Protein AF-A0A8I2YZ20-F1 (afdb_monomer)

Structure (mmCIF, N/CA/C/O backbone):
data_AF-A0A8I2YZ20-F1
#
_entry.id   AF-A0A8I2YZ20-F1
#
loop_
_atom_site.group_PDB
_atom_site.id
_atom_site.type_symbol
_atom_site.label_atom_id
_atom_site.label_alt_id
_atom_site.label_comp_id
_atom_site.label_asym_id
_atom_site.label_entity_id
_atom_site.label_seq_id
_atom_site.pdbx_PDB_ins_code
_atom_site.Cartn_x
_atom_site.Cartn_y
_atom_site.Cartn_z
_atom_site.occupancy
_atom_site.B_iso_or_equiv
_atom_site.auth_seq_id
_atom_site.auth_comp_id
_atom_site.auth_asym_id
_atom_site.auth_atom_id
_atom_site.pdbx_PDB_model_num
ATOM 1 N N . MET A 1 1 ? 0.672 11.163 6.603 1.00 62.31 1 MET A N 1
ATOM 2 C CA . MET A 1 1 ? 1.364 10.427 7.674 1.00 62.31 1 MET A CA 1
ATOM 3 C C . MET A 1 1 ? 2.778 10.186 7.196 1.00 62.31 1 MET A C 1
ATOM 5 O O . MET A 1 1 ? 2.928 9.702 6.086 1.00 62.31 1 MET A O 1
ATOM 9 N N . THR A 1 2 ? 3.779 10.576 7.971 1.00 62.75 2 THR A N 1
ATOM 10 C CA . THR A 1 2 ? 5.194 10.463 7.596 1.00 62.75 2 THR A CA 1
ATOM 11 C C . THR A 1 2 ? 5.935 9.882 8.789 1.00 62.75 2 THR A C 1
ATOM 13 O O . THR A 1 2 ? 5.780 10.393 9.899 1.00 62.75 2 THR A O 1
ATOM 16 N N . LEU A 1 3 ? 6.678 8.794 8.585 1.00 71.62 3 LEU A N 1
ATOM 17 C CA . LEU A 1 3 ? 7.567 8.267 9.619 1.00 71.62 3 LEU A CA 1
ATOM 18 C C . LEU A 1 3 ? 8.801 9.160 9.718 1.00 71.62 3 LEU A C 1
ATOM 20 O O . LEU A 1 3 ? 9.258 9.692 8.705 1.00 71.62 3 LEU A O 1
ATOM 24 N N . GLN A 1 4 ? 9.318 9.317 10.938 1.00 75.44 4 GLN A N 1
ATOM 25 C CA . GLN A 1 4 ? 10.608 9.961 11.164 1.00 75.44 4 GLN A CA 1
ATOM 26 C C . GLN A 1 4 ? 11.684 9.155 10.418 1.00 75.44 4 GLN A C 1
ATOM 28 O O . GLN A 1 4 ? 11.789 7.944 10.644 1.00 75.44 4 GLN A O 1
ATOM 33 N N . PRO A 1 5 ? 12.449 9.787 9.521 1.00 74.12 5 PRO A N 1
ATOM 34 C CA . PRO A 1 5 ? 13.525 9.117 8.808 1.00 74.12 5 PRO A CA 1
ATOM 35 C C . PRO A 1 5 ? 14.537 8.442 9.755 1.00 74.12 5 PRO A C 1
ATOM 37 O O . PRO A 1 5 ? 14.797 8.943 10.850 1.00 74.12 5 PRO A O 1
ATOM 40 N N . GLY A 1 6 ? 15.057 7.270 9.375 1.00 70.25 6 GLY A N 1
ATOM 41 C CA . GLY A 1 6 ? 16.022 6.499 10.180 1.00 70.25 6 GLY A CA 1
ATOM 42 C C . GLY A 1 6 ? 15.458 5.766 11.410 1.00 70.25 6 GLY A C 1
ATOM 43 O O . GLY A 1 6 ? 16.209 5.099 12.120 1.00 70.25 6 GLY A O 1
ATOM 44 N N . THR A 1 7 ? 14.151 5.852 11.679 1.00 77.31 7 THR A N 1
ATOM 45 C CA . THR A 1 7 ? 13.506 5.070 12.749 1.00 77.31 7 THR A CA 1
ATOM 46 C C . THR A 1 7 ? 13.058 3.696 12.248 1.00 77.31 7 THR A C 1
ATOM 48 O O . THR A 1 7 ? 12.745 3.521 11.069 1.00 77.31 7 THR A O 1
ATOM 51 N N . SER A 1 8 ? 13.033 2.695 13.136 1.00 84.44 8 SER A N 1
ATOM 52 C CA . SER A 1 8 ? 12.507 1.372 12.789 1.00 84.44 8 SER A CA 1
ATOM 53 C C . SER A 1 8 ? 11.030 1.461 12.396 1.00 84.44 8 SER A C 1
ATOM 55 O O . SER A 1 8 ? 10.277 2.282 12.927 1.00 84.44 8 SER A O 1
ATOM 57 N N . ILE A 1 9 ? 10.601 0.605 11.462 1.00 87.38 9 ILE A N 1
ATOM 58 C CA . ILE A 1 9 ? 9.190 0.542 11.065 1.00 87.38 9 ILE A CA 1
ATOM 59 C C . ILE A 1 9 ? 8.363 0.196 12.310 1.00 87.38 9 ILE A C 1
ATOM 61 O O . ILE A 1 9 ? 8.605 -0.852 12.918 1.00 87.38 9 ILE A O 1
ATOM 65 N N . PRO A 1 10 ? 7.388 1.033 12.700 1.00 91.75 10 PRO A N 1
ATOM 66 C CA . PRO A 1 10 ? 6.538 0.717 13.833 1.00 91.75 10 PRO A CA 1
ATOM 67 C C . PRO A 1 10 ? 5.662 -0.490 13.494 1.00 91.75 10 PRO A C 1
ATOM 69 O O . PRO A 1 10 ? 5.203 -0.628 12.365 1.00 91.75 10 PRO A O 1
ATOM 72 N N . SER A 1 11 ? 5.385 -1.350 14.473 1.00 90.94 11 SER A N 1
ATOM 73 C CA . SER A 1 11 ? 4.501 -2.510 14.281 1.00 90.94 11 SER A CA 1
ATOM 74 C C . SER A 1 11 ? 3.032 -2.119 14.100 1.00 90.94 11 SER A C 1
ATOM 76 O O . SER A 1 11 ? 2.254 -2.873 13.513 1.00 90.94 11 SER A O 1
ATOM 78 N N . THR A 1 12 ? 2.641 -0.945 14.600 1.00 92.50 12 THR A N 1
ATOM 79 C CA . THR A 1 12 ? 1.279 -0.417 14.514 1.00 92.50 12 THR A CA 1
ATOM 80 C C . THR A 1 12 ? 1.270 1.088 14.286 1.00 92.50 12 THR A C 1
ATOM 82 O O . THR A 1 12 ? 2.239 1.788 14.578 1.00 92.50 12 THR A O 1
ATOM 85 N N . VAL A 1 13 ? 0.166 1.581 13.733 1.00 92.31 13 VAL A N 1
ATOM 86 C CA . VAL A 1 13 ? -0.020 2.976 13.346 1.00 92.31 13 VAL A CA 1
ATOM 87 C C . VAL A 1 13 ? -1.438 3.423 13.665 1.00 92.31 13 VAL A C 1
ATOM 89 O O . VAL A 1 13 ? -2.398 2.768 13.263 1.00 92.31 13 VAL A O 1
ATOM 92 N N . ASP A 1 14 ? -1.569 4.580 14.311 1.00 91.44 14 ASP A N 1
ATOM 93 C CA . ASP A 1 14 ? -2.868 5.202 14.550 1.00 91.44 14 ASP A CA 1
ATOM 94 C C . ASP A 1 14 ? -3.277 6.087 13.372 1.00 91.44 14 ASP A C 1
ATOM 96 O O . ASP A 1 14 ? -2.599 7.058 13.022 1.00 91.44 14 ASP A O 1
ATOM 100 N N . LEU A 1 15 ? -4.429 5.783 12.778 1.00 90.12 15 LEU A N 1
ATOM 101 C CA . LEU A 1 15 ? -5.050 6.610 11.752 1.00 90.12 15 LEU A CA 1
ATOM 102 C C . LEU A 1 15 ? -6.306 7.282 12.274 1.00 90.12 15 LEU A C 1
ATOM 104 O O . LEU A 1 15 ? -7.161 6.658 12.896 1.00 90.12 15 LEU A O 1
ATOM 108 N N . ARG A 1 16 ? -6.458 8.565 11.944 1.00 89.94 16 ARG A N 1
ATOM 109 C CA . ARG A 1 16 ? -7.691 9.298 12.212 1.00 89.94 16 ARG A CA 1
ATOM 110 C C . ARG A 1 16 ? -8.803 8.790 11.296 1.00 89.94 16 ARG A C 1
ATOM 112 O O . ARG A 1 16 ? -8.658 8.795 10.076 1.00 89.94 16 ARG A O 1
ATOM 119 N N . VAL A 1 17 ? -9.933 8.421 11.887 1.00 88.00 17 VAL A N 1
ATOM 120 C CA . VAL A 1 17 ? -11.139 8.029 11.159 1.00 88.00 17 VAL A CA 1
ATOM 121 C C . VAL A 1 17 ? -11.831 9.286 10.644 1.00 88.00 17 VAL A C 1
ATOM 123 O O . VAL A 1 17 ? -12.242 10.152 11.423 1.00 88.00 17 VAL A O 1
ATOM 126 N N . LEU A 1 18 ? -11.958 9.383 9.323 1.00 86.75 18 LEU A N 1
ATOM 127 C CA . LEU A 1 18 ? -12.799 10.381 8.671 1.00 86.75 18 LEU A CA 1
ATOM 128 C C . LEU A 1 18 ? -14.231 9.843 8.580 1.00 86.75 18 LEU A C 1
ATOM 130 O O . LEU A 1 18 ? -14.440 8.649 8.368 1.00 86.75 18 LEU A O 1
ATOM 134 N N . LYS A 1 19 ? -15.217 10.722 8.775 1.00 82.06 19 LYS A N 1
ATOM 135 C CA . LYS A 1 19 ? -16.633 10.356 8.673 1.00 82.06 19 LYS A CA 1
ATOM 136 C C . LYS A 1 19 ? -16.914 9.880 7.240 1.00 82.06 19 LYS A C 1
ATOM 138 O O . LYS A 1 19 ? -16.447 10.509 6.296 1.00 82.06 19 LYS A O 1
ATOM 143 N N . ASP A 1 20 ? -17.630 8.766 7.106 1.00 78.19 20 ASP A N 1
ATOM 144 C CA . ASP A 1 20 ? -18.103 8.203 5.830 1.00 78.19 20 ASP A CA 1
ATOM 145 C C . ASP A 1 20 ? -17.023 7.620 4.887 1.00 78.19 20 ASP A C 1
ATOM 147 O O . ASP A 1 20 ? -17.320 7.276 3.744 1.00 78.19 20 ASP A O 1
ATOM 151 N N . ALA A 1 21 ? -15.782 7.433 5.360 1.00 78.50 21 ALA A N 1
ATOM 152 C CA . ALA A 1 21 ? -14.731 6.742 4.606 1.00 78.50 21 ALA A CA 1
ATOM 153 C C . ALA A 1 21 ? -14.605 5.259 5.023 1.00 78.50 21 ALA A C 1
ATOM 155 O O . ALA A 1 21 ? -14.661 4.954 6.219 1.00 78.50 21 ALA A O 1
ATOM 156 N N . PRO A 1 22 ? -14.389 4.321 4.078 1.00 84.19 22 PRO A N 1
ATOM 157 C CA . PRO A 1 22 ? -14.103 2.932 4.420 1.00 84.19 22 PRO A CA 1
ATOM 158 C C . PRO A 1 22 ? -12.799 2.839 5.224 1.00 84.19 22 PRO A C 1
ATOM 160 O O . PRO A 1 22 ? -11.767 3.378 4.823 1.00 84.19 22 PRO A O 1
ATOM 163 N N . VAL A 1 23 ? -12.848 2.144 6.361 1.00 87.62 23 VAL A N 1
ATOM 164 C CA . VAL A 1 23 ? -11.708 2.022 7.277 1.00 87.62 23 VAL A CA 1
ATOM 165 C C . VAL A 1 23 ? -10.712 0.988 6.733 1.00 87.62 23 VAL A C 1
ATOM 167 O O . VAL A 1 23 ? -11.110 -0.151 6.469 1.00 87.62 23 VAL A O 1
ATOM 170 N N . PRO A 1 24 ? -9.427 1.343 6.546 1.00 90.12 24 PRO A N 1
ATOM 171 C CA . PRO A 1 24 ? -8.404 0.377 6.166 1.00 90.12 24 PRO A CA 1
ATOM 172 C C . PRO A 1 24 ? -8.139 -0.602 7.313 1.00 90.12 24 PRO A C 1
ATOM 174 O O . PRO A 1 24 ? -8.248 -0.262 8.487 1.00 90.12 24 PRO A O 1
ATOM 177 N N . SER A 1 25 ? -7.772 -1.829 6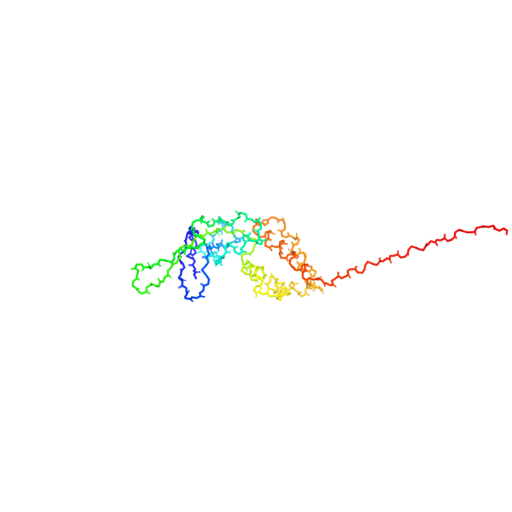.958 1.00 90.00 25 SER A N 1
ATOM 178 C CA . SER A 1 25 ? -7.467 -2.893 7.926 1.00 90.00 25 SER A CA 1
ATOM 179 C C . SER A 1 25 ? -5.980 -2.971 8.278 1.00 90.00 25 SER A C 1
ATOM 181 O O . SER A 1 25 ? -5.634 -3.412 9.364 1.00 90.00 25 SER A O 1
ATOM 183 N N . HIS A 1 26 ? -5.109 -2.571 7.347 1.00 90.81 26 HIS A N 1
ATOM 184 C CA . HIS A 1 26 ? -3.659 -2.711 7.438 1.00 90.81 26 HIS A CA 1
ATOM 185 C C . HIS A 1 26 ? -2.984 -1.509 6.775 1.00 90.81 26 HIS A C 1
ATOM 187 O O . HIS A 1 26 ? -3.569 -0.845 5.911 1.00 90.81 26 HIS A O 1
ATOM 193 N N . ILE A 1 27 ? -1.731 -1.270 7.145 1.00 92.62 27 ILE A N 1
ATOM 194 C CA . ILE A 1 27 ? -0.838 -0.333 6.468 1.00 92.62 27 ILE A CA 1
ATOM 195 C C . ILE A 1 27 ? 0.310 -1.129 5.870 1.00 92.62 27 ILE A C 1
ATOM 197 O O . ILE A 1 27 ? 0.993 -1.847 6.588 1.00 92.62 27 ILE A O 1
ATOM 201 N N . LEU A 1 28 ? 0.554 -0.997 4.571 1.00 92.44 28 LEU A N 1
ATOM 202 C CA . LEU A 1 28 ? 1.785 -1.504 3.976 1.00 92.44 28 LEU A CA 1
ATOM 203 C C . LEU A 1 28 ? 2.874 -0.447 4.138 1.00 92.44 28 LEU A C 1
ATOM 205 O O . LEU A 1 28 ? 2.695 0.682 3.683 1.00 92.44 28 LEU A O 1
ATOM 209 N N . ALA A 1 29 ? 3.988 -0.810 4.765 1.00 93.56 29 ALA A N 1
ATOM 210 C CA . ALA A 1 29 ? 5.211 -0.018 4.727 1.00 93.56 29 ALA A CA 1
ATOM 211 C C . ALA A 1 29 ? 6.053 -0.515 3.554 1.00 93.56 29 ALA A C 1
ATOM 213 O O . ALA A 1 29 ? 6.719 -1.543 3.657 1.00 93.56 29 ALA A O 1
ATOM 214 N N . VAL A 1 30 ? 5.958 0.184 2.425 1.00 92.69 30 VAL A N 1
ATOM 215 C CA . VAL A 1 30 ? 6.590 -0.207 1.165 1.00 92.69 30 VAL A CA 1
ATOM 216 C C . VAL A 1 30 ? 7.966 0.431 1.056 1.00 92.69 30 VAL A C 1
ATOM 218 O O . VAL A 1 30 ? 8.101 1.648 1.186 1.00 92.69 30 VAL A O 1
ATOM 221 N N . PHE A 1 31 ? 8.969 -0.392 0.780 1.00 92.44 31 PHE A N 1
ATOM 222 C CA . PHE A 1 31 ? 10.350 0.035 0.595 1.00 92.44 31 PHE A CA 1
ATOM 223 C C . PHE A 1 31 ? 11.029 -0.790 -0.498 1.00 92.44 31 PHE A C 1
ATOM 225 O O . PHE A 1 31 ? 10.634 -1.918 -0.788 1.00 92.44 31 PHE A O 1
ATOM 232 N N . ASP A 1 32 ? 12.030 -0.196 -1.126 1.00 92.50 32 ASP A N 1
ATOM 233 C CA . ASP A 1 32 ? 12.816 -0.735 -2.240 1.00 92.50 32 ASP A CA 1
ATOM 234 C C . ASP A 1 32 ? 14.305 -0.875 -1.937 1.00 92.50 32 ASP A C 1
ATOM 236 O O . ASP A 1 32 ? 15.050 -1.453 -2.724 1.00 92.50 32 ASP A O 1
ATOM 240 N N . ILE A 1 33 ? 14.713 -0.384 -0.771 1.00 89.12 33 ILE A N 1
ATOM 241 C CA . ILE A 1 33 ? 16.067 -0.485 -0.249 1.00 89.12 33 ILE A CA 1
ATOM 242 C C . ILE A 1 33 ? 16.008 -1.358 1.012 1.00 89.12 33 ILE A C 1
ATOM 244 O O . ILE A 1 33 ? 15.112 -1.160 1.850 1.00 89.12 33 ILE A O 1
ATOM 248 N N . PRO A 1 34 ? 16.917 -2.335 1.182 1.00 85.44 34 PRO A N 1
ATOM 249 C CA . PRO A 1 34 ? 16.933 -3.182 2.366 1.00 85.44 34 PRO A CA 1
ATOM 250 C C . PRO A 1 34 ? 17.218 -2.358 3.636 1.00 85.44 34 PRO A C 1
ATOM 252 O O . PRO A 1 34 ? 17.973 -1.389 3.574 1.00 85.44 34 PRO A O 1
ATOM 255 N N . PRO A 1 35 ? 16.688 -2.755 4.813 1.00 81.88 35 PRO A N 1
ATOM 256 C CA . PRO A 1 35 ? 16.876 -2.019 6.071 1.00 81.88 35 PRO A CA 1
ATOM 257 C C . PRO A 1 35 ? 18.330 -1.737 6.468 1.00 81.88 35 PRO A C 1
ATOM 259 O O . PRO A 1 35 ? 18.590 -0.793 7.205 1.00 81.88 35 PRO A O 1
ATOM 262 N N . SER A 1 36 ? 19.278 -2.548 5.990 1.00 83.19 36 SER A N 1
ATOM 263 C CA . SER A 1 36 ? 20.716 -2.363 6.212 1.00 83.19 36 SER A CA 1
ATOM 264 C C . SER A 1 36 ? 21.305 -1.141 5.506 1.00 83.19 36 SER A C 1
ATOM 266 O O . SER A 1 36 ? 22.364 -0.672 5.905 1.00 83.19 36 SER A O 1
ATOM 268 N N . GLU A 1 37 ? 20.644 -0.649 4.460 1.00 87.56 37 GLU A N 1
ATOM 269 C CA . GLU A 1 37 ? 21.094 0.458 3.604 1.00 87.56 37 GLU A CA 1
ATOM 270 C C . GLU A 1 37 ? 20.239 1.719 3.809 1.00 87.56 37 GLU A C 1
ATOM 272 O O . GLU A 1 37 ? 20.230 2.634 2.988 1.00 87.56 37 GLU A O 1
ATOM 277 N N . TRP A 1 38 ? 19.460 1.767 4.889 1.00 87.06 38 TRP A N 1
ATOM 278 C CA . TRP A 1 38 ? 18.588 2.899 5.160 1.00 87.06 38 TRP A CA 1
ATOM 279 C C . TRP A 1 38 ? 19.382 4.116 5.604 1.00 87.06 38 TRP A C 1
ATOM 281 O O . TRP A 1 38 ? 19.860 4.203 6.734 1.00 87.06 38 TRP A O 1
ATOM 291 N N . GLU A 1 39 ? 19.446 5.096 4.712 1.00 86.00 39 GLU A N 1
ATOM 292 C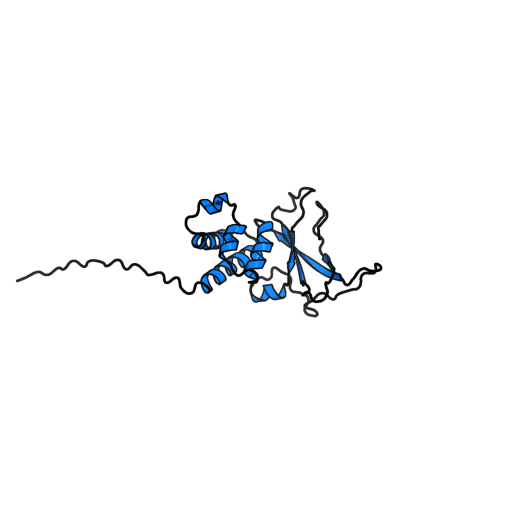 CA . GLU A 1 39 ? 19.936 6.420 5.047 1.00 86.00 39 GLU A CA 1
ATOM 293 C C . GLU A 1 39 ? 19.008 7.109 6.062 1.00 86.00 39 GLU A C 1
ATOM 295 O O . GLU A 1 39 ? 17.787 6.903 6.041 1.00 86.00 39 GLU A O 1
ATOM 300 N N . PRO A 1 40 ? 19.533 8.017 6.905 1.00 82.25 40 PRO A N 1
ATOM 301 C CA . PRO A 1 40 ? 18.730 8.782 7.852 1.00 82.25 40 PRO A CA 1
ATOM 302 C C . PRO A 1 40 ? 17.679 9.679 7.205 1.00 82.25 40 PRO A C 1
ATOM 304 O O . PRO A 1 40 ? 16.929 10.300 7.934 1.00 82.25 40 PRO A O 1
ATOM 307 N N . SER A 1 41 ? 17.644 9.818 5.879 1.00 84.69 41 SER A N 1
ATOM 308 C CA . SER A 1 41 ? 16.625 10.560 5.125 1.00 84.69 41 SER A CA 1
ATOM 309 C C . SER A 1 41 ? 15.561 9.650 4.500 1.00 84.69 41 SER A C 1
ATOM 311 O O . SER A 1 41 ? 14.544 10.148 4.009 1.00 84.69 41 SER A O 1
ATOM 313 N N . TYR A 1 42 ? 15.763 8.330 4.528 1.00 85.44 42 TYR A N 1
ATOM 314 C CA . TYR A 1 42 ? 14.850 7.370 3.927 1.00 85.44 42 TYR A CA 1
ATOM 315 C C . TYR A 1 42 ? 13.542 7.281 4.719 1.00 85.44 42 TYR A C 1
ATOM 317 O O . TYR A 1 42 ? 13.536 7.197 5.950 1.00 85.44 42 TYR A O 1
ATOM 325 N N . SER A 1 43 ? 12.417 7.278 4.004 1.00 88.75 43 SER A N 1
ATOM 326 C CA . SER A 1 43 ? 11.087 7.098 4.583 1.00 88.75 43 SER A CA 1
ATOM 327 C C . SER A 1 43 ? 10.274 6.163 3.685 1.00 88.75 43 SER A C 1
ATOM 329 O O . SER A 1 43 ? 10.104 6.471 2.501 1.00 88.75 43 SER A O 1
ATOM 331 N N . PRO A 1 44 ? 9.774 5.026 4.204 1.00 91.62 44 PRO A N 1
ATOM 332 C CA . PRO A 1 44 ? 8.989 4.100 3.402 1.00 91.62 44 PRO A CA 1
ATOM 333 C C . PRO A 1 44 ? 7.638 4.716 3.026 1.00 91.62 44 PRO A C 1
ATOM 335 O O . PRO A 1 44 ? 7.059 5.526 3.759 1.00 91.62 44 PRO A O 1
ATOM 338 N N . ILE A 1 45 ? 7.088 4.277 1.898 1.00 92.31 45 ILE A N 1
ATOM 339 C CA . ILE A 1 45 ? 5.760 4.700 1.457 1.00 92.31 45 ILE A CA 1
ATOM 340 C C . ILE A 1 45 ? 4.720 3.934 2.273 1.00 92.31 45 ILE A C 1
ATOM 342 O O . ILE A 1 45 ? 4.641 2.708 2.208 1.00 92.31 45 ILE A O 1
ATOM 346 N N . LEU A 1 46 ? 3.895 4.659 3.028 1.00 92.75 46 LEU A N 1
ATOM 347 C CA . LEU A 1 46 ? 2.791 4.076 3.787 1.00 92.75 46 LEU A CA 1
ATOM 348 C C . LEU A 1 46 ? 1.525 4.016 2.931 1.00 92.75 46 LEU A C 1
ATOM 350 O O . LEU A 1 46 ? 0.976 5.054 2.556 1.00 92.75 46 LEU A O 1
ATOM 354 N N . VAL A 1 47 ? 1.040 2.806 2.661 1.00 91.56 47 VAL A N 1
ATOM 355 C CA . VAL A 1 47 ? -0.152 2.573 1.836 1.00 91.56 47 VAL A CA 1
ATOM 356 C C . VAL A 1 47 ? -1.254 1.926 2.679 1.00 91.56 47 VAL A C 1
ATOM 358 O O . VAL A 1 47 ? -1.132 0.755 3.045 1.00 91.56 47 VAL A O 1
ATOM 361 N N . PRO A 1 48 ? -2.342 2.650 2.999 1.00 91.00 48 PRO A N 1
ATOM 362 C CA . PRO A 1 48 ? -3.507 2.063 3.649 1.00 91.00 48 PRO A CA 1
ATOM 363 C C . PRO A 1 48 ? -4.213 1.082 2.719 1.00 91.00 48 PRO A C 1
ATOM 365 O O . PRO A 1 48 ? -4.532 1.427 1.582 1.00 91.00 48 PRO A O 1
ATOM 368 N N . ILE A 1 49 ? -4.492 -0.124 3.215 1.00 87.56 49 ILE A N 1
ATOM 369 C CA 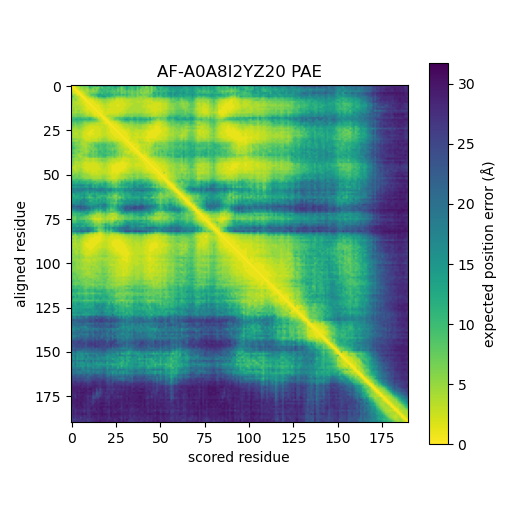. ILE A 1 49 ? -5.157 -1.168 2.436 1.00 87.56 49 ILE A CA 1
ATOM 370 C C . ILE A 1 49 ? -6.287 -1.855 3.207 1.00 87.56 49 ILE A C 1
ATOM 372 O O . ILE A 1 49 ? -6.324 -1.942 4.442 1.00 87.56 49 ILE A O 1
ATOM 376 N N . ARG A 1 50 ? -7.210 -2.410 2.429 1.00 86.06 50 ARG A N 1
ATOM 377 C CA . ARG A 1 50 ? -8.280 -3.292 2.884 1.00 86.06 50 ARG A CA 1
ATOM 378 C C . ARG A 1 50 ? -7.928 -4.724 2.510 1.00 86.06 50 ARG A C 1
ATOM 380 O O . ARG A 1 50 ? -8.109 -5.129 1.367 1.00 86.06 50 ARG A O 1
ATOM 387 N N . ALA A 1 51 ? -7.368 -5.467 3.461 1.00 82.69 51 ALA A N 1
ATOM 388 C CA . ALA A 1 51 ? -6.871 -6.822 3.244 1.00 82.69 51 ALA A CA 1
ATOM 389 C 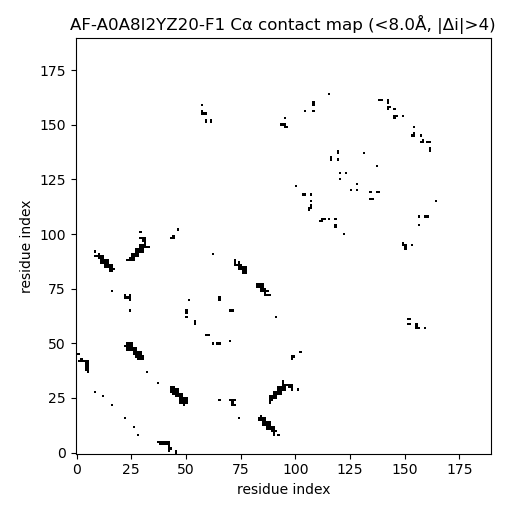C . ALA A 1 51 ? -7.973 -7.748 2.711 1.00 82.69 51 ALA A C 1
ATOM 391 O O . ALA A 1 51 ? -7.710 -8.575 1.847 1.00 82.69 51 ALA A O 1
ATOM 392 N N . ASP A 1 52 ? -9.218 -7.543 3.140 1.00 79.00 52 ASP A N 1
ATOM 393 C CA . ASP A 1 52 ? -10.395 -8.281 2.684 1.00 79.00 52 ASP A CA 1
ATOM 394 C C . ASP A 1 52 ? -10.658 -8.146 1.175 1.00 79.00 52 ASP A C 1
ATOM 396 O O . ASP A 1 52 ? -11.037 -9.126 0.529 1.00 79.00 52 ASP A O 1
ATOM 400 N N . LEU A 1 53 ? -10.402 -6.967 0.594 1.00 76.38 53 LEU A N 1
ATOM 401 C CA . LEU A 1 53 ? -10.503 -6.760 -0.854 1.00 76.38 53 LEU A CA 1
ATOM 402 C C . LEU A 1 53 ? -9.402 -7.512 -1.605 1.00 76.38 53 LEU A C 1
ATOM 404 O O . LEU A 1 53 ? -9.618 -7.963 -2.724 1.00 76.38 53 LEU A O 1
ATOM 408 N N . HIS A 1 54 ? -8.238 -7.691 -0.981 1.00 71.19 54 HIS A N 1
ATOM 409 C CA . HIS A 1 54 ? -7.108 -8.361 -1.610 1.00 71.19 54 HIS A CA 1
ATOM 410 C C . HIS A 1 54 ? -7.151 -9.885 -1.465 1.00 71.19 54 HIS A C 1
ATOM 412 O O . HIS A 1 54 ? -6.737 -10.569 -2.389 1.00 71.19 54 HIS A O 1
ATOM 418 N N . VAL A 1 55 ? -7.687 -10.444 -0.375 1.00 68.38 55 VAL A N 1
ATOM 419 C CA . VAL A 1 55 ? -7.767 -11.911 -0.182 1.00 68.38 55 VAL A CA 1
ATOM 420 C C . VAL A 1 55 ? -8.681 -12.583 -1.216 1.00 68.38 55 VAL A C 1
ATOM 422 O O . VAL A 1 55 ? -8.479 -13.750 -1.553 1.00 68.38 55 VAL A O 1
ATOM 425 N N . ARG A 1 56 ? -9.683 -11.864 -1.740 1.00 64.31 56 ARG A N 1
ATOM 426 C CA . ARG A 1 56 ? -10.588 -12.395 -2.772 1.00 64.31 56 ARG A CA 1
ATOM 427 C C . ARG A 1 56 ? -9.895 -12.606 -4.116 1.00 64.31 56 ARG A C 1
ATOM 429 O O . ARG A 1 56 ? -10.111 -13.641 -4.743 1.00 64.31 56 ARG A O 1
ATOM 436 N N . ASP A 1 57 ? -9.063 -11.651 -4.518 1.00 59.84 57 ASP A N 1
ATOM 437 C CA . ASP A 1 57 ? -8.474 -11.624 -5.858 1.00 59.84 57 ASP A CA 1
ATOM 438 C C . ASP A 1 57 ? -7.023 -12.129 -5.874 1.00 59.84 57 ASP A C 1
ATOM 440 O O . ASP A 1 57 ? -6.610 -12.797 -6.821 1.00 59.84 57 ASP A O 1
ATOM 444 N N . PHE A 1 58 ? -6.270 -11.910 -4.792 1.00 60.44 58 PHE A N 1
ATOM 445 C CA . PHE A 1 58 ? -4.886 -12.347 -4.632 1.00 60.44 58 PHE A CA 1
ATOM 446 C C . PHE A 1 58 ? -4.826 -13.555 -3.694 1.00 60.44 58 PHE A C 1
ATOM 448 O O . PHE A 1 58 ? -5.035 -13.452 -2.486 1.00 60.44 58 PHE A O 1
ATOM 455 N N . ARG A 1 59 ? -4.504 -14.729 -4.250 1.00 57.56 59 ARG A N 1
ATOM 456 C CA . ARG A 1 59 ? -4.346 -15.998 -3.508 1.00 57.56 59 ARG A CA 1
ATOM 457 C C . ARG A 1 59 ? -3.058 -16.038 -2.681 1.00 57.56 59 ARG A C 1
ATOM 459 O O . ARG A 1 59 ? -2.236 -16.939 -2.842 1.00 57.56 59 ARG A O 1
ATOM 466 N N . THR A 1 60 ? -2.844 -15.051 -1.825 1.00 56.66 60 THR A N 1
ATOM 467 C CA . THR A 1 60 ? -1.596 -14.910 -1.084 1.00 56.66 60 THR A CA 1
ATOM 468 C C . THR A 1 60 ? -1.836 -14.677 0.397 1.00 56.66 60 THR A C 1
ATOM 470 O O . THR A 1 60 ? -2.366 -13.639 0.780 1.00 56.66 60 THR A O 1
ATOM 473 N N . ASN A 1 61 ? -1.335 -15.594 1.230 1.00 60.34 61 ASN A N 1
ATOM 474 C CA . ASN A 1 61 ? -1.308 -15.498 2.699 1.00 60.34 61 ASN A CA 1
ATOM 475 C C . ASN A 1 61 ? -0.285 -14.465 3.222 1.00 60.34 61 ASN A C 1
ATOM 477 O O . ASN A 1 61 ? 0.255 -14.624 4.311 1.00 60.34 61 ASN A O 1
ATOM 481 N N . ILE A 1 62 ? 0.070 -13.461 2.417 1.00 61.69 62 ILE A N 1
ATOM 482 C CA . ILE A 1 62 ? 1.202 -12.572 2.715 1.00 61.69 62 ILE A CA 1
ATOM 483 C C . ILE A 1 62 ? 0.752 -11.392 3.574 1.00 61.69 62 ILE A C 1
ATOM 485 O O . ILE A 1 62 ? 1.527 -10.882 4.377 1.00 61.69 62 ILE A O 1
ATOM 489 N N . ILE A 1 63 ? -0.511 -10.981 3.440 1.00 66.19 63 ILE A N 1
ATOM 490 C CA . ILE A 1 63 ? -1.129 -10.067 4.394 1.00 66.19 63 ILE A CA 1
ATOM 491 C C . ILE A 1 63 ? -1.729 -10.948 5.494 1.00 66.19 63 ILE A C 1
ATOM 493 O O . ILE A 1 63 ? -2.567 -11.798 5.171 1.00 66.19 63 ILE A O 1
ATOM 497 N N . PRO A 1 64 ? -1.306 -10.791 6.761 1.00 65.31 64 PRO A N 1
ATOM 498 C CA . PRO A 1 64 ? -1.920 -11.497 7.874 1.00 65.31 64 PRO A CA 1
ATOM 499 C C . PRO A 1 64 ? -3.438 -11.309 7.829 1.00 65.31 64 PRO A C 1
ATOM 501 O O . PRO A 1 64 ? -3.928 -10.197 7.628 1.00 65.31 64 PRO A O 1
ATOM 504 N N . GLN A 1 65 ? -4.194 -12.396 7.971 1.00 64.81 65 GLN A N 1
ATOM 505 C CA . GLN A 1 65 ? -5.644 -12.272 8.067 1.00 64.81 65 GLN A CA 1
ATOM 506 C C . GLN A 1 65 ? -5.992 -11.532 9.359 1.00 64.81 65 GLN A C 1
ATOM 508 O O . GLN A 1 65 ? -5.372 -11.762 10.401 1.00 64.81 65 GLN A O 1
ATOM 513 N N . SER A 1 66 ? -6.973 -10.631 9.288 1.00 62.12 66 SER A N 1
ATOM 514 C CA . SER A 1 66 ? -7.502 -9.990 10.486 1.00 62.12 66 SER A CA 1
ATOM 515 C C . SER A 1 66 ? -8.056 -11.054 11.446 1.00 62.12 66 SER A C 1
ATOM 517 O O . SER A 1 66 ? -8.568 -12.081 10.986 1.00 62.12 66 SER A O 1
ATOM 519 N N . PRO A 1 67 ? -7.947 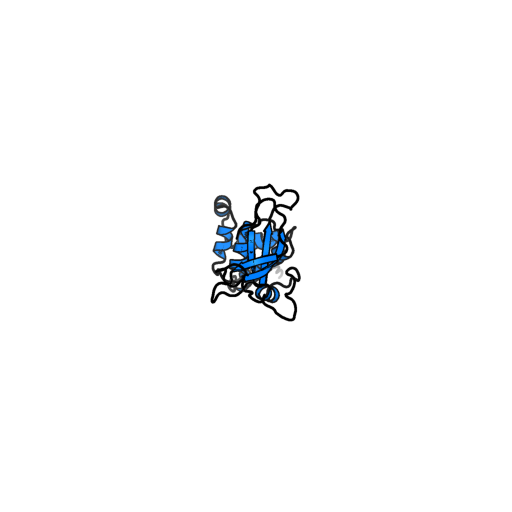-10.845 12.773 1.00 63.81 67 PRO A N 1
ATOM 520 C CA . PRO A 1 67 ? -8.481 -11.777 13.757 1.00 63.81 67 PRO A CA 1
ATOM 521 C C . PRO A 1 67 ? -9.959 -12.120 13.481 1.00 63.81 67 PRO A C 1
ATOM 523 O O . PRO A 1 67 ? -10.719 -11.223 13.106 1.00 63.81 67 PRO A O 1
ATOM 526 N N . PRO A 1 68 ? -10.395 -13.378 13.700 1.00 56.41 68 PRO A N 1
ATOM 527 C CA . PRO A 1 68 ? -11.722 -13.859 13.295 1.00 56.41 68 PRO A CA 1
ATOM 528 C C . PRO A 1 68 ? -12.907 -13.068 13.866 1.00 56.41 68 PRO A C 1
ATOM 530 O O . PRO A 1 68 ? -13.983 -13.064 13.275 1.00 56.41 68 PRO A O 1
ATOM 533 N N . GLU A 1 69 ? -12.726 -12.415 15.014 1.00 58.91 69 GLU A N 1
ATOM 534 C CA . GLU A 1 69 ? -13.827 -11.808 15.767 1.00 58.91 69 GLU A CA 1
ATOM 535 C C . GLU A 1 69 ? -14.195 -10.396 15.299 1.00 58.91 69 GLU A C 1
ATOM 537 O O . GLU A 1 69 ? -15.342 -9.987 15.466 1.00 58.91 69 GLU A O 1
ATOM 542 N N . THR A 1 70 ? -13.280 -9.653 14.661 1.00 56.34 70 THR A N 1
ATOM 543 C CA . THR A 1 70 ? -13.613 -8.363 14.033 1.00 56.34 70 THR A CA 1
ATOM 544 C C . THR A 1 70 ? -12.764 -8.133 12.775 1.00 56.34 70 THR A C 1
ATOM 546 O O . THR A 1 70 ? -11.554 -7.934 12.865 1.00 56.34 70 THR A O 1
ATOM 549 N N . PRO A 1 71 ? -13.361 -8.112 11.566 1.00 62.00 71 PRO A N 1
ATOM 550 C CA . PRO A 1 71 ? -12.606 -7.860 10.337 1.00 62.00 71 PRO A CA 1
ATOM 551 C C . PRO A 1 71 ? -12.106 -6.412 10.225 1.00 62.00 71 PRO A C 1
ATOM 553 O O . PRO A 1 71 ? -11.297 -6.117 9.345 1.00 62.00 71 PRO A O 1
ATOM 556 N N . TYR A 1 72 ? -12.575 -5.520 11.107 1.00 69.56 72 TYR A N 1
ATOM 557 C CA . TYR A 1 72 ? -12.253 -4.101 11.098 1.00 69.56 72 TYR A CA 1
ATOM 558 C C . TYR A 1 72 ? -11.780 -3.627 12.474 1.00 69.56 72 TYR A C 1
ATOM 560 O O . TYR A 1 72 ? -12.369 -3.998 13.490 1.00 69.56 72 TYR A O 1
ATOM 568 N N . PRO A 1 73 ? -10.755 -2.766 12.507 1.00 78.06 73 PRO A N 1
ATOM 569 C CA . PRO A 1 73 ? -10.244 -2.191 13.738 1.00 78.06 73 PRO A CA 1
ATOM 570 C C . PRO A 1 73 ? -11.320 -1.313 14.378 1.00 78.06 73 PRO A C 1
ATOM 572 O O . PRO A 1 73 ? -11.953 -0.490 13.712 1.00 78.06 73 PRO A O 1
ATOM 575 N N . ILE A 1 74 ? -11.530 -1.498 15.681 1.00 81.94 74 ILE A N 1
ATOM 576 C CA . ILE A 1 74 ? -12.546 -0.767 16.438 1.00 81.94 74 ILE A CA 1
ATOM 577 C C . ILE A 1 74 ? -12.047 0.667 16.659 1.00 81.94 74 ILE A C 1
ATOM 579 O O . ILE A 1 74 ? -10.980 0.856 17.254 1.00 81.94 74 ILE A O 1
ATOM 583 N N . PRO A 1 75 ? -12.792 1.694 16.209 1.00 84.62 75 PRO A N 1
ATOM 584 C CA . PRO A 1 75 ? -12.418 3.070 16.478 1.00 84.62 75 PRO A CA 1
ATOM 585 C C . PRO A 1 75 ? -12.422 3.357 17.979 1.00 84.62 75 PRO A C 1
ATOM 587 O O . PRO A 1 75 ? -13.414 3.102 18.660 1.00 84.62 75 PRO A O 1
ATOM 590 N N . HIS A 1 76 ? -11.348 3.957 18.479 1.00 86.19 76 HIS A N 1
ATOM 591 C CA . HIS A 1 76 ? -11.240 4.430 19.853 1.00 86.19 76 HIS A CA 1
ATOM 592 C C . HIS A 1 76 ? -11.124 5.958 19.887 1.00 86.19 76 HIS A C 1
ATOM 594 O O . HIS A 1 76 ? -10.756 6.616 18.908 1.00 86.19 76 HIS A O 1
ATOM 600 N N . VAL A 1 77 ? -11.505 6.546 21.019 1.00 85.69 77 VAL A N 1
ATOM 601 C CA . VAL A 1 77 ? -11.382 7.987 21.253 1.00 85.69 77 VAL A CA 1
ATOM 602 C C . VAL A 1 77 ? -9.997 8.246 21.829 1.00 85.69 77 VAL A C 1
ATOM 604 O O . VAL A 1 77 ? -9.591 7.587 22.784 1.00 85.69 77 VAL A O 1
ATOM 607 N N . SER A 1 78 ? -9.258 9.184 21.241 1.00 82.38 78 SER A N 1
ATOM 608 C CA . SER A 1 78 ? -7.962 9.582 21.790 1.00 82.38 78 SER A CA 1
ATOM 609 C C . SER A 1 78 ? -8.160 10.302 23.126 1.00 82.38 78 SER A C 1
ATOM 611 O O . SER A 1 78 ? -9.072 11.110 23.275 1.00 82.38 78 SER A O 1
ATOM 613 N N . THR A 1 79 ? -7.276 10.052 24.090 1.00 77.56 79 THR A N 1
ATOM 614 C CA . THR A 1 79 ? -7.288 10.707 25.410 1.00 77.56 79 THR A CA 1
ATOM 615 C C . THR A 1 79 ? -6.939 12.198 25.355 1.00 77.56 79 THR A C 1
ATOM 617 O O . THR A 1 79 ? -7.064 12.900 26.356 1.00 77.56 79 THR A O 1
ATOM 620 N N . ARG A 1 80 ? -6.505 12.710 24.196 1.00 76.44 80 ARG A N 1
ATOM 621 C CA . ARG A 1 80 ? -6.185 14.127 24.006 1.00 76.44 80 ARG A CA 1
ATOM 622 C C . ARG A 1 80 ? -7.456 14.946 23.721 1.00 76.44 80 ARG A C 1
ATOM 624 O O . ARG A 1 80 ? -8.256 14.543 22.873 1.00 76.44 80 ARG A O 1
ATOM 631 N N . PRO A 1 81 ? -7.635 16.125 24.347 1.00 65.75 81 PRO A N 1
ATOM 632 C CA . PRO A 1 81 ? -8.792 16.980 24.087 1.00 65.75 81 PRO A CA 1
ATOM 633 C C . PRO A 1 81 ? -8.857 17.379 22.600 1.00 65.75 81 PRO A C 1
ATOM 635 O O . PRO A 1 81 ? -7.837 17.705 21.993 1.00 65.75 81 PRO A O 1
ATOM 638 N N . ASN A 1 82 ? -10.055 17.317 22.004 1.00 69.75 82 ASN A N 1
ATOM 639 C CA . ASN A 1 82 ? -10.349 17.575 20.579 1.00 69.75 82 ASN A CA 1
ATOM 640 C C . ASN A 1 82 ? -9.686 16.639 19.548 1.00 69.75 82 ASN A C 1
ATOM 642 O O . ASN A 1 82 ? -9.769 16.887 18.341 1.00 69.75 82 ASN A O 1
ATOM 646 N N . CYS A 1 83 ? -9.068 15.538 19.974 1.00 70.75 83 CYS A N 1
ATOM 647 C CA . CYS A 1 83 ? -8.592 14.516 19.049 1.00 70.75 83 CYS A CA 1
ATOM 648 C C . CYS A 1 83 ? -9.765 13.600 18.672 1.00 70.75 83 CYS A C 1
ATOM 650 O O . CYS A 1 83 ? -10.429 13.044 19.537 1.00 70.75 83 CYS A O 1
ATOM 652 N N . GLY A 1 84 ? -10.066 13.499 17.373 1.00 85.62 84 GLY A N 1
ATOM 653 C CA . GLY A 1 84 ? -11.193 12.716 16.851 1.00 85.62 84 GLY A CA 1
ATOM 654 C C . GLY A 1 84 ? -11.110 11.207 17.136 1.00 85.62 84 GLY A C 1
ATOM 655 O O . GLY A 1 84 ? -10.399 10.747 18.022 1.00 85.62 84 GLY A O 1
ATOM 656 N N . ARG A 1 85 ? -11.846 10.402 16.364 1.00 89.19 85 ARG A N 1
ATOM 657 C CA . ARG A 1 85 ? -11.754 8.935 16.452 1.00 89.19 85 ARG A CA 1
ATOM 658 C C . ARG A 1 85 ? -10.508 8.438 15.724 1.00 89.19 85 ARG A C 1
ATOM 660 O O . ARG A 1 85 ? -10.208 8.937 14.638 1.00 89.19 85 ARG A O 1
ATOM 667 N N . PHE A 1 86 ? -9.825 7.456 16.299 1.00 91.12 86 PHE A N 1
ATOM 668 C CA . PHE A 1 86 ? -8.643 6.816 15.723 1.00 91.12 86 PHE A CA 1
ATOM 669 C C . PHE A 1 86 ? -8.837 5.307 15.626 1.00 91.12 86 PHE A C 1
ATOM 671 O O . PHE A 1 86 ? -9.634 4.729 16.358 1.00 91.12 86 PHE A O 1
ATOM 678 N N . VAL A 1 87 ? -8.114 4.678 14.709 1.00 90.69 87 VAL A N 1
ATOM 679 C CA . VAL A 1 87 ? -7.985 3.225 14.593 1.00 90.69 87 VAL A CA 1
ATOM 680 C C . VAL A 1 87 ? -6.508 2.869 14.598 1.00 90.69 87 VAL A C 1
ATOM 682 O O . VAL A 1 87 ? -5.729 3.491 13.878 1.00 90.69 87 VAL A O 1
ATOM 685 N N . THR A 1 88 ? -6.133 1.875 15.396 1.00 91.19 88 THR A N 1
ATOM 686 C CA . THR A 1 88 ? -4.772 1.331 15.413 1.00 91.19 88 THR A CA 1
ATOM 687 C C . THR A 1 88 ? -4.696 0.198 14.405 1.00 91.19 88 THR A C 1
ATOM 689 O O . THR A 1 88 ? -5.470 -0.757 14.480 1.00 91.19 88 THR A O 1
ATOM 692 N N . LEU A 1 89 ? -3.783 0.318 13.447 1.00 91.81 89 LEU A N 1
ATOM 693 C CA . LEU A 1 89 ? -3.633 -0.616 12.338 1.00 91.81 89 LEU A CA 1
ATOM 694 C C . LEU A 1 89 ? -2.283 -1.320 12.408 1.00 91.81 89 LEU A C 1
ATOM 696 O O . LEU A 1 89 ? -1.278 -0.644 12.638 1.00 91.81 89 LEU A O 1
ATOM 700 N N . PRO A 1 90 ? -2.220 -2.636 12.155 1.00 92.88 90 PRO A N 1
ATOM 701 C CA . PRO A 1 90 ? -0.953 -3.324 11.960 1.00 92.88 90 PRO A CA 1
ATOM 702 C C . PRO A 1 90 ? -0.235 -2.798 10.712 1.00 92.88 90 PRO A C 1
ATOM 704 O O . PRO A 1 90 ? -0.848 -2.578 9.658 1.00 92.88 90 PRO A O 1
ATOM 707 N N . VAL A 1 91 ? 1.079 -2.622 10.835 1.00 92.69 91 VAL A N 1
ATOM 708 C CA . VAL A 1 91 ? 1.960 -2.272 9.720 1.00 92.69 91 VAL A CA 1
ATOM 709 C C . VAL A 1 91 ? 2.629 -3.537 9.200 1.00 92.69 91 VAL A C 1
ATOM 711 O O . VAL A 1 91 ? 3.279 -4.264 9.947 1.00 92.69 91 VAL A O 1
ATOM 714 N N . VAL A 1 92 ? 2.486 -3.788 7.904 1.00 91.50 92 VAL A N 1
ATOM 715 C CA . VAL A 1 92 ? 3.092 -4.924 7.212 1.00 91.50 92 VAL A CA 1
ATOM 716 C C . VAL A 1 92 ? 4.259 -4.404 6.370 1.00 91.50 92 VAL A C 1
ATOM 718 O O . VAL A 1 92 ? 4.029 -3.652 5.417 1.00 91.50 92 VAL A O 1
ATOM 721 N N . PRO A 1 93 ? 5.509 -4.761 6.703 1.00 91.38 93 PRO A N 1
ATOM 722 C CA . PRO A 1 93 ? 6.660 -4.379 5.901 1.00 91.38 93 PRO A CA 1
ATOM 723 C C . PRO A 1 93 ? 6.636 -5.114 4.559 1.00 91.38 93 PRO A C 1
ATOM 725 O O . PRO A 1 93 ? 6.421 -6.325 4.502 1.00 91.38 93 PRO A O 1
ATOM 728 N N . LEU A 1 94 ? 6.861 -4.377 3.475 1.00 89.50 94 LEU A N 1
ATOM 729 C CA . LEU A 1 94 ? 6.816 -4.901 2.120 1.00 89.50 94 LEU A CA 1
ATOM 730 C C . LEU A 1 94 ? 8.005 -4.393 1.300 1.00 89.50 94 LEU A C 1
ATOM 732 O O . LEU A 1 94 ? 8.008 -3.259 0.824 1.00 89.50 94 LEU A O 1
ATOM 736 N N . HIS A 1 95 ? 8.979 -5.279 1.088 1.00 90.19 95 HIS A N 1
ATOM 737 C CA . HIS A 1 95 ? 10.095 -5.034 0.180 1.00 90.19 95 HIS A CA 1
ATOM 738 C C . HIS A 1 95 ? 9.683 -5.293 -1.272 1.00 90.19 95 HIS A C 1
ATOM 740 O O . HIS A 1 95 ? 9.146 -6.363 -1.589 1.00 90.19 95 HIS A O 1
ATOM 746 N N . VAL A 1 96 ? 9.955 -4.343 -2.163 1.00 88.25 96 VAL A N 1
ATOM 747 C CA . VAL A 1 96 ? 9.600 -4.414 -3.586 1.00 88.25 96 VAL A CA 1
ATOM 748 C C . VAL A 1 96 ? 10.734 -3.882 -4.458 1.00 88.25 96 VAL A C 1
ATOM 750 O O . VAL A 1 96 ? 11.525 -3.086 -3.985 1.00 88.25 96 VAL A O 1
ATOM 753 N N . PRO A 1 97 ? 10.806 -4.238 -5.748 1.00 88.06 97 PRO A N 1
ATOM 754 C CA . PRO A 1 97 ? 11.858 -3.710 -6.622 1.00 88.06 97 PRO A CA 1
ATOM 755 C C . PRO A 1 97 ? 11.802 -2.189 -6.851 1.00 88.06 97 PRO A C 1
ATOM 757 O O . PRO A 1 97 ? 12.809 -1.592 -7.204 1.00 88.06 97 PRO A O 1
ATOM 760 N N . HIS A 1 98 ? 10.622 -1.569 -6.717 1.00 87.06 98 HIS A N 1
ATOM 761 C CA . HIS A 1 98 ? 10.434 -0.131 -6.932 1.00 87.06 98 HIS A CA 1
ATOM 762 C C . HIS A 1 98 ? 9.236 0.389 -6.124 1.00 87.06 98 HIS A C 1
ATOM 764 O O . HIS A 1 98 ? 8.078 0.209 -6.524 1.00 87.06 98 HIS A O 1
ATOM 770 N N . ALA A 1 99 ? 9.487 1.024 -4.976 1.00 90.38 99 ALA A N 1
ATOM 771 C CA . ALA A 1 99 ? 8.440 1.408 -4.025 1.00 90.38 99 ALA A CA 1
ATOM 772 C C . ALA A 1 99 ? 7.387 2.372 -4.612 1.00 90.38 99 ALA A C 1
ATOM 774 O O . ALA A 1 99 ? 6.190 2.117 -4.425 1.00 90.38 99 ALA A O 1
ATOM 775 N N . PRO A 1 100 ? 7.761 3.406 -5.400 1.00 88.44 100 PRO A N 1
ATOM 776 C CA . PRO A 1 100 ? 6.796 4.341 -5.987 1.00 88.44 100 PRO A CA 1
ATOM 777 C C . PRO A 1 100 ? 5.781 3.698 -6.945 1.00 88.44 100 PRO A C 1
ATOM 779 O O . PRO A 1 100 ? 4.714 4.265 -7.180 1.00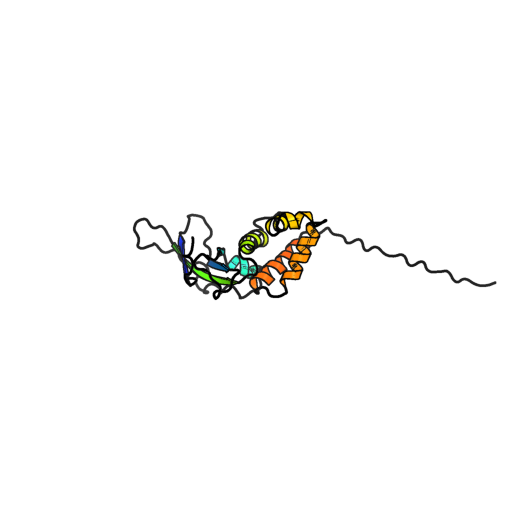 88.44 100 PRO A O 1
ATOM 782 N N . SER A 1 101 ? 6.071 2.509 -7.490 1.00 87.94 101 SER A N 1
ATOM 783 C CA . SER A 1 101 ? 5.142 1.807 -8.389 1.00 87.94 101 SER A CA 1
ATOM 784 C C . SER A 1 101 ? 3.953 1.160 -7.676 1.00 87.94 101 SER A C 1
ATOM 786 O O . SER A 1 101 ? 2.912 0.954 -8.298 1.00 87.94 101 SER A O 1
ATOM 788 N N . ILE A 1 102 ? 4.066 0.845 -6.383 1.00 88.44 102 ILE A N 1
ATOM 789 C CA . ILE A 1 102 ? 3.062 0.040 -5.673 1.00 88.44 102 ILE A CA 1
ATOM 790 C C . ILE A 1 102 ? 1.706 0.747 -5.533 1.00 88.44 102 ILE A C 1
ATOM 792 O O . ILE A 1 102 ? 0.694 0.128 -5.871 1.00 88.44 102 ILE A O 1
ATOM 796 N N . PRO A 1 103 ? 1.625 2.030 -5.121 1.00 86.00 103 PRO A N 1
ATOM 797 C CA . PRO A 1 103 ? 0.350 2.746 -5.099 1.00 86.00 103 PRO A CA 1
ATOM 798 C C . PRO A 1 103 ? -0.327 2.796 -6.474 1.00 86.00 103 PRO A C 1
ATOM 800 O O . PRO A 1 103 ? -1.546 2.647 -6.567 1.00 86.00 103 PRO A O 1
ATOM 803 N N . LEU A 1 104 ? 0.461 2.955 -7.547 1.00 86.19 104 LEU A N 1
ATOM 804 C CA . LEU A 1 104 ? -0.052 2.912 -8.915 1.00 86.19 104 LEU A CA 1
ATOM 805 C C . LEU A 1 104 ? -0.616 1.526 -9.220 1.00 86.19 104 LEU A C 1
ATOM 807 O O . LEU A 1 104 ? -1.767 1.421 -9.625 1.00 86.19 104 LEU A O 1
ATOM 811 N N . LEU A 1 105 ? 0.137 0.456 -8.963 1.00 84.25 105 LEU A N 1
ATOM 812 C CA . LEU A 1 105 ? -0.331 -0.910 -9.198 1.00 84.25 105 LEU A CA 1
ATOM 813 C C . LEU A 1 105 ? -1.640 -1.208 -8.459 1.00 84.25 105 LEU A C 1
ATOM 815 O O . LEU A 1 105 ? -2.533 -1.793 -9.064 1.00 84.25 105 LEU A O 1
ATOM 819 N N . PHE A 1 106 ? -1.813 -0.749 -7.215 1.00 83.81 106 PHE A N 1
ATOM 820 C CA . PHE A 1 106 ? -3.091 -0.903 -6.511 1.00 83.81 106 PHE A CA 1
ATOM 821 C C . PHE A 1 106 ? -4.241 -0.146 -7.169 1.00 83.81 106 PHE A C 1
ATOM 823 O O . PHE A 1 106 ? -5.335 -0.696 -7.267 1.00 83.81 106 PHE A O 1
ATOM 830 N N . LEU A 1 107 ? -4.009 1.076 -7.656 1.00 83.38 107 LEU A N 1
ATOM 831 C CA . LEU A 1 107 ? -5.034 1.859 -8.347 1.00 83.38 107 LEU A CA 1
ATOM 832 C C . LEU A 1 107 ? -5.610 1.094 -9.551 1.00 83.38 107 LEU A C 1
ATOM 834 O O . LEU A 1 107 ? -6.826 1.038 -9.737 1.00 83.38 107 LEU A O 1
ATOM 838 N N . PHE A 1 108 ? -4.742 0.470 -10.346 1.00 81.75 108 PHE A N 1
ATOM 839 C CA . PHE A 1 108 ? -5.158 -0.305 -11.512 1.00 81.75 108 PHE A CA 1
ATOM 840 C C . PHE A 1 108 ? -5.695 -1.693 -11.137 1.00 81.75 108 PHE A C 1
ATOM 842 O O . PHE A 1 108 ? -6.710 -2.124 -11.679 1.00 81.75 108 PHE A O 1
ATOM 849 N N . ALA A 1 109 ? -5.052 -2.387 -10.195 1.00 77.31 109 ALA A N 1
ATOM 850 C CA . ALA A 1 109 ? -5.440 -3.732 -9.776 1.00 77.31 109 ALA A CA 1
ATOM 851 C C . ALA A 1 109 ? -6.813 -3.767 -9.087 1.00 77.31 109 ALA A C 1
ATOM 853 O O . ALA A 1 109 ? -7.580 -4.700 -9.303 1.00 77.31 109 ALA A O 1
ATOM 854 N N . LEU A 1 110 ? -7.154 -2.730 -8.315 1.00 76.88 110 LEU A N 1
ATOM 855 C CA . LEU A 1 110 ? -8.474 -2.568 -7.694 1.00 76.88 110 LEU A CA 1
ATOM 856 C C . LEU A 1 110 ? -9.537 -2.034 -8.671 1.00 76.88 110 LEU A C 1
ATOM 858 O O . LEU A 1 110 ? -10.679 -1.805 -8.277 1.00 76.88 110 LEU A O 1
ATOM 862 N N . GLY A 1 111 ? -9.176 -1.795 -9.937 1.00 78.19 111 GLY A N 1
ATOM 863 C CA . GLY A 1 111 ? -10.085 -1.273 -10.958 1.00 78.19 111 GLY A CA 1
ATOM 864 C C . GLY A 1 111 ? -10.522 0.180 -10.740 1.00 78.19 111 GLY A C 1
ATOM 865 O O . GLY A 1 111 ? -11.507 0.604 -11.345 1.00 78.19 111 GLY A O 1
ATOM 866 N N . LEU A 1 112 ? -9.811 0.937 -9.894 1.00 81.00 112 LEU A N 1
ATOM 867 C CA . LEU A 1 112 ? -10.078 2.358 -9.646 1.00 81.00 112 LEU A CA 1
ATOM 868 C C . LEU A 1 112 ? -9.644 3.228 -10.833 1.00 81.00 112 LEU A C 1
ATOM 870 O O . LEU A 1 112 ? -10.291 4.227 -11.133 1.00 81.00 112 LEU A O 1
ATOM 874 N N . GLU A 1 113 ? -8.586 2.829 -11.541 1.00 83.94 113 GLU A N 1
ATOM 875 C CA . GLU A 1 113 ? -8.229 3.371 -12.853 1.00 83.94 113 GLU A CA 1
ATOM 876 C C . GLU A 1 113 ? -8.457 2.310 -13.933 1.00 83.94 113 GLU A C 1
ATOM 878 O O . GLU A 1 113 ? -7.905 1.211 -13.885 1.00 83.94 113 GLU A O 1
ATOM 883 N N . GLN A 1 114 ? -9.283 2.648 -14.924 1.00 83.12 114 GLN A N 1
ATOM 884 C CA . GLN A 1 114 ? -9.701 1.719 -15.978 1.00 83.12 114 GLN A CA 1
ATOM 885 C C . GLN A 1 114 ? -8.852 1.831 -17.248 1.00 83.12 114 GLN A C 1
ATOM 887 O O . GLN A 1 114 ? -8.837 0.911 -18.066 1.00 83.12 114 GLN A O 1
ATOM 892 N N . ARG A 1 115 ? -8.142 2.950 -17.437 1.00 84.62 115 ARG A N 1
ATOM 893 C CA . ARG A 1 115 ? -7.331 3.217 -18.631 1.00 84.62 115 ARG A CA 1
ATOM 894 C C . ARG A 1 115 ? -5.977 2.527 -18.515 1.00 84.62 115 ARG A C 1
ATOM 896 O O . ARG A 1 115 ? -4.968 3.183 -18.267 1.00 84.62 115 ARG A O 1
ATOM 903 N N . SER A 1 116 ? -5.945 1.208 -18.690 1.00 76.06 116 SER A N 1
ATOM 904 C CA . SER A 1 116 ? -4.740 0.375 -18.531 1.00 76.06 116 SER A CA 1
ATOM 905 C C . SER A 1 116 ? -3.522 0.869 -19.326 1.00 76.06 116 SER A C 1
ATOM 907 O O . SER A 1 116 ? -2.392 0.705 -18.869 1.00 76.06 116 SER A O 1
ATOM 909 N N . GLN A 1 117 ? -3.729 1.553 -20.457 1.00 76.75 117 GLN A N 1
ATOM 910 C CA . GLN A 1 117 ? -2.661 2.186 -21.235 1.00 76.75 117 GLN A CA 1
ATOM 911 C C . GLN A 1 117 ? -1.871 3.249 -20.451 1.00 76.75 117 GLN A C 1
ATOM 913 O O . GLN A 1 117 ? -0.699 3.472 -20.737 1.00 76.75 117 GLN A O 1
ATOM 918 N N . LEU A 1 118 ? -2.477 3.884 -19.443 1.00 80.75 118 LEU A N 1
ATOM 919 C CA . LEU A 1 118 ? -1.812 4.898 -18.624 1.00 80.75 118 LEU A CA 1
ATOM 920 C C . LEU A 1 118 ? -0.821 4.302 -17.630 1.00 80.75 118 LEU A C 1
ATOM 922 O O . LEU A 1 118 ? 0.097 5.008 -17.227 1.00 80.75 118 LEU A O 1
ATOM 926 N N . LEU A 1 119 ? -0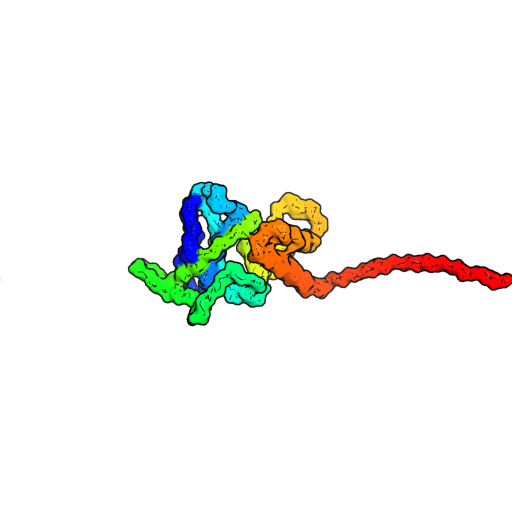.972 3.031 -17.244 1.00 78.06 119 LEU A N 1
ATOM 927 C CA . LEU A 1 119 ? -0.040 2.392 -16.314 1.00 78.06 119 LEU A CA 1
ATOM 928 C C . LEU A 1 119 ? 1.377 2.409 -16.894 1.00 78.06 119 LEU A C 1
ATOM 930 O O . LEU A 1 119 ? 2.324 2.840 -16.247 1.00 78.06 119 LEU A O 1
ATOM 934 N N . CYS A 1 120 ? 1.484 2.007 -18.156 1.00 70.50 120 CYS A N 1
ATOM 935 C CA . CYS A 1 120 ? 2.711 2.013 -18.937 1.00 70.50 120 CYS A CA 1
ATOM 936 C C . CYS A 1 120 ? 3.375 3.396 -18.965 1.00 70.50 120 CYS A C 1
ATOM 938 O O . CYS A 1 120 ? 4.562 3.515 -18.681 1.00 70.50 120 CYS A O 1
ATOM 940 N N . CYS A 1 121 ? 2.587 4.446 -19.209 1.00 76.81 121 CYS A N 1
ATOM 941 C CA . CYS A 1 121 ? 3.088 5.818 -19.259 1.00 76.81 121 CYS A CA 1
ATOM 942 C C . CYS A 1 121 ? 3.503 6.385 -17.892 1.00 76.81 121 CYS A C 1
ATOM 944 O O . CYS A 1 121 ? 4.148 7.426 -17.835 1.00 76.81 121 CYS A O 1
ATOM 946 N N . ARG A 1 122 ? 3.069 5.764 -16.790 1.00 78.06 122 ARG A N 1
ATOM 947 C CA . ARG A 1 122 ? 3.355 6.215 -15.418 1.00 78.06 122 ARG A CA 1
ATOM 948 C C . ARG A 1 122 ? 4.460 5.410 -14.745 1.00 78.06 122 ARG A C 1
ATOM 950 O O . ARG A 1 122 ? 5.055 5.906 -13.797 1.00 78.06 122 ARG A O 1
ATOM 957 N N . LEU A 1 123 ? 4.701 4.182 -15.203 1.00 75.81 123 LEU A N 1
ATOM 958 C CA . LEU A 1 123 ? 5.756 3.313 -14.684 1.00 75.81 123 LEU A CA 1
ATOM 959 C C . LEU A 1 123 ? 7.090 3.489 -15.407 1.00 75.81 123 LEU A C 1
ATOM 961 O O . LEU A 1 123 ? 8.114 3.109 -14.847 1.00 75.81 123 LEU A O 1
ATOM 965 N N . LEU A 1 124 ? 7.083 4.025 -16.628 1.00 74.62 124 LEU A N 1
ATOM 966 C CA . LEU A 1 124 ? 8.292 4.185 -17.423 1.00 74.62 124 LEU A CA 1
ATOM 967 C C . LEU A 1 124 ? 8.711 5.650 -17.546 1.00 74.62 124 LEU A C 1
ATOM 969 O O . LEU A 1 124 ? 7.844 6.519 -17.674 1.00 74.62 124 LEU A O 1
ATOM 973 N N . PRO A 1 125 ? 10.026 5.922 -17.559 1.00 75.00 125 PRO A N 1
ATOM 974 C CA . PRO A 1 125 ? 10.544 7.227 -17.934 1.00 75.00 125 PRO A CA 1
ATOM 975 C C . PRO A 1 125 ? 10.069 7.631 -19.344 1.00 75.00 125 PRO A C 1
ATOM 977 O O . PRO A 1 125 ? 9.958 6.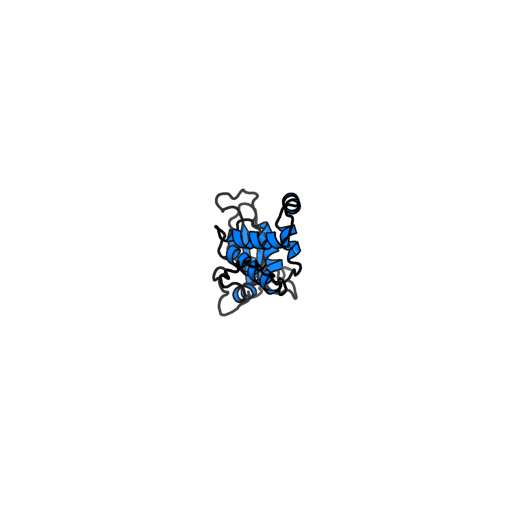763 -20.219 1.00 75.00 125 PRO A O 1
ATOM 980 N N . PRO A 1 126 ? 9.799 8.924 -19.597 1.00 70.25 126 PRO A N 1
ATOM 981 C CA . PRO A 1 126 ? 9.380 9.429 -20.908 1.00 70.25 126 PRO A CA 1
ATOM 982 C C . PRO A 1 126 ? 10.297 9.009 -22.060 1.00 70.25 126 PRO A C 1
ATOM 984 O O . PRO A 1 126 ? 9.821 8.699 -23.152 1.00 70.25 126 PRO A O 1
ATOM 987 N N . GLU A 1 127 ? 11.601 8.957 -21.797 1.00 75.56 127 GLU A N 1
ATOM 988 C CA . GLU A 1 127 ? 12.644 8.604 -22.758 1.00 75.56 127 GLU A CA 1
ATOM 989 C C . GLU A 1 127 ? 12.440 7.168 -23.243 1.00 75.56 127 GLU A C 1
ATOM 991 O O . GLU A 1 127 ? 12.377 6.903 -24.440 1.00 75.56 127 GLU A O 1
ATOM 996 N N . VAL A 1 128 ? 12.175 6.262 -22.304 1.00 71.00 128 VAL A N 1
ATOM 997 C CA . VAL A 1 128 ? 11.916 4.848 -22.577 1.00 71.00 128 VAL A CA 1
ATOM 998 C C . VAL A 1 128 ? 10.622 4.679 -23.376 1.00 71.00 128 VAL A C 1
ATOM 1000 O O . VAL A 1 128 ? 10.565 3.862 -24.286 1.00 71.00 128 VAL A O 1
ATOM 1003 N N . ILE A 1 129 ? 9.585 5.476 -23.098 1.00 65.69 129 ILE A N 1
ATOM 1004 C CA . ILE A 1 129 ? 8.295 5.394 -23.808 1.00 65.69 129 ILE A CA 1
ATOM 1005 C C . ILE A 1 129 ? 8.451 5.738 -25.295 1.00 65.69 129 ILE A C 1
ATOM 1007 O O . ILE A 1 129 ? 7.781 5.127 -26.129 1.00 65.69 129 ILE A O 1
ATOM 1011 N N . SER A 1 130 ? 9.334 6.683 -25.635 1.00 68.88 130 SER A N 1
ATOM 1012 C CA . SER A 1 130 ? 9.569 7.079 -27.030 1.00 68.88 130 SER A CA 1
ATOM 1013 C C . SER A 1 130 ? 10.255 6.011 -27.888 1.00 68.88 130 SER A C 1
ATOM 1015 O O . SER A 1 130 ? 10.116 6.039 -29.109 1.00 68.88 130 SER A O 1
ATOM 1017 N N . GLU A 1 131 ? 10.936 5.044 -27.272 1.00 71.19 131 GLU A N 1
ATOM 1018 C CA . GLU A 1 131 ? 11.665 3.986 -27.981 1.00 71.19 131 GLU A CA 1
ATOM 1019 C C . GLU A 1 131 ? 10.775 2.794 -28.369 1.00 71.19 131 GLU A C 1
ATOM 1021 O O . GLU A 1 131 ? 11.171 1.961 -29.188 1.00 71.19 131 GLU A O 1
ATOM 1026 N N . PHE A 1 132 ? 9.553 2.700 -27.826 1.00 63.41 132 PHE A N 1
ATOM 1027 C CA . PHE A 1 132 ? 8.684 1.546 -28.059 1.00 63.41 132 PHE A CA 1
ATOM 1028 C C . PHE A 1 132 ? 7.636 1.791 -29.154 1.00 63.41 132 PHE A C 1
ATOM 1030 O O . PHE A 1 132 ? 6.733 2.612 -28.984 1.00 63.41 132 PHE A O 1
ATOM 1037 N N . PRO A 1 133 ? 7.644 0.995 -30.242 1.00 60.22 133 PRO A N 1
ATOM 1038 C CA . PRO A 1 133 ? 6.711 1.171 -31.354 1.00 60.22 133 PRO A CA 1
ATOM 1039 C C . PRO A 1 133 ? 5.260 0.766 -31.023 1.00 60.22 133 PRO A C 1
ATOM 1041 O O . PRO A 1 133 ? 4.355 1.091 -31.790 1.00 60.22 133 PRO A O 1
ATOM 1044 N N . ALA A 1 134 ? 5.001 0.063 -29.903 1.00 68.62 134 ALA A N 1
ATOM 1045 C CA . ALA A 1 134 ? 3.648 -0.342 -29.497 1.00 68.62 134 ALA A CA 1
ATOM 1046 C C . ALA A 1 134 ? 3.475 -0.546 -27.970 1.00 68.62 134 ALA A C 1
ATOM 1048 O O . ALA A 1 134 ? 3.859 -1.576 -27.411 1.00 68.62 134 ALA A O 1
ATOM 1049 N N . LEU A 1 135 ? 2.778 0.392 -27.313 1.00 61.78 135 LEU A N 1
ATOM 1050 C CA . LEU A 1 135 ? 2.396 0.364 -25.884 1.00 61.78 135 LEU A CA 1
ATOM 1051 C C . LEU A 1 135 ? 1.766 -0.964 -25.381 1.00 61.78 135 LEU A C 1
ATOM 1053 O O . LEU A 1 135 ? 2.095 -1.386 -24.271 1.00 61.78 135 LEU A O 1
ATOM 1057 N N . PRO A 1 136 ? 0.892 -1.668 -26.136 1.00 59.66 136 PRO A N 1
ATOM 1058 C CA . PRO A 1 136 ? 0.267 -2.903 -25.649 1.00 59.66 136 PRO A CA 1
ATOM 1059 C C . PRO A 1 136 ? 1.239 -4.081 -25.492 1.00 59.66 136 PRO A C 1
ATOM 1061 O O . PRO A 1 136 ? 1.070 -4.895 -24.586 1.00 59.66 136 PRO A O 1
ATOM 1064 N N . ALA A 1 137 ? 2.257 -4.179 -26.355 1.00 64.62 137 ALA A N 1
ATOM 1065 C CA . ALA A 1 137 ? 3.258 -5.247 -26.289 1.00 64.62 137 ALA A CA 1
ATOM 1066 C C . ALA A 1 137 ? 4.162 -5.091 -25.052 1.00 64.62 137 ALA A C 1
ATOM 1068 O O . ALA A 1 137 ? 4.551 -6.069 -24.414 1.00 64.62 137 ALA A O 1
ATOM 1069 N N . MET A 1 138 ? 4.421 -3.845 -24.659 1.00 65.44 138 MET A N 1
ATOM 1070 C CA . MET A 1 138 ? 5.226 -3.494 -23.493 1.00 65.44 138 MET A CA 1
ATOM 1071 C C . MET A 1 138 ? 4.567 -3.906 -22.171 1.00 65.44 138 MET A C 1
ATOM 1073 O O . MET A 1 138 ? 5.228 -4.470 -21.299 1.00 65.44 138 MET A O 1
ATOM 1077 N N . ALA A 1 139 ? 3.251 -3.701 -22.040 1.00 60.00 139 ALA A N 1
ATOM 1078 C CA . ALA A 1 139 ? 2.498 -4.140 -20.864 1.00 60.00 139 ALA A CA 1
ATOM 1079 C C . ALA A 1 139 ? 2.618 -5.660 -20.632 1.00 60.00 139 ALA A C 1
ATOM 1081 O O . ALA A 1 139 ? 2.684 -6.112 -19.489 1.00 60.00 139 ALA A O 1
ATOM 1082 N N . GLN A 1 140 ? 2.681 -6.449 -21.712 1.00 62.00 140 GLN A N 1
ATOM 1083 C CA . GLN A 1 140 ? 2.835 -7.904 -21.639 1.00 62.00 140 GLN A CA 1
ATOM 1084 C C . GLN A 1 140 ? 4.250 -8.315 -21.209 1.00 62.00 140 GLN A C 1
ATOM 1086 O O . GLN A 1 140 ? 4.394 -9.158 -20.324 1.00 62.00 140 GLN A O 1
ATOM 1091 N N . LEU A 1 141 ? 5.285 -7.684 -21.775 1.00 61.72 141 LEU A N 1
ATOM 1092 C CA . LEU A 1 141 ? 6.685 -7.936 -21.412 1.00 61.72 141 LEU A CA 1
ATOM 1093 C C . LEU A 1 141 ? 6.966 -7.598 -19.943 1.00 61.72 141 LEU A C 1
ATOM 1095 O O . LEU A 1 141 ? 7.513 -8.432 -19.219 1.00 61.72 141 LEU A O 1
ATOM 1099 N N . MET A 1 142 ? 6.503 -6.436 -19.472 1.00 58.25 142 MET A N 1
ATOM 1100 C CA . MET A 1 142 ? 6.621 -6.033 -18.064 1.00 58.25 142 MET A CA 1
ATOM 1101 C C . MET A 1 142 ? 5.912 -7.011 -17.119 1.00 58.25 142 MET A C 1
ATOM 1103 O O . MET A 1 142 ? 6.422 -7.315 -16.042 1.00 58.25 142 MET A O 1
ATOM 1107 N N . GLY A 1 143 ? 4.774 -7.566 -17.548 1.00 56.41 143 GLY A N 1
ATOM 1108 C CA . GLY A 1 143 ? 4.081 -8.628 -16.820 1.00 56.41 143 GLY A CA 1
ATOM 1109 C C . GLY A 1 143 ? 4.895 -9.922 -16.696 1.00 56.41 143 GLY A C 1
ATOM 1110 O O . GLY A 1 143 ? 4.826 -10.601 -15.673 1.00 56.41 143 GLY A O 1
ATOM 1111 N N . SER A 1 144 ? 5.673 -10.265 -17.728 1.00 54.56 144 SER A N 1
ATOM 1112 C CA . SER A 1 144 ? 6.445 -11.514 -17.791 1.00 54.56 144 SER A CA 1
ATOM 1113 C C . SER A 1 144 ? 7.799 -11.462 -17.070 1.00 54.56 144 SER A C 1
ATOM 1115 O O . SER A 1 144 ? 8.200 -12.459 -16.470 1.00 54.56 144 SER A O 1
ATOM 1117 N N . CYS A 1 145 ? 8.481 -10.311 -17.060 1.00 50.09 145 CYS A N 1
ATOM 1118 C CA . CYS A 1 145 ? 9.819 -10.182 -16.467 1.00 50.09 145 CYS A CA 1
ATOM 1119 C C . CYS A 1 145 ? 9.820 -10.144 -14.929 1.00 50.09 145 CYS A C 1
ATOM 1121 O O . CYS A 1 145 ? 10.810 -10.519 -14.305 1.00 50.09 145 CYS A O 1
ATOM 1123 N N . ALA A 1 146 ? 8.715 -9.758 -14.287 1.00 49.81 146 ALA A N 1
ATOM 1124 C CA . ALA A 1 146 ? 8.658 -9.615 -12.829 1.00 49.81 146 ALA A CA 1
ATOM 1125 C C . ALA A 1 146 ? 8.684 -10.939 -12.036 1.00 49.81 146 ALA A C 1
ATOM 1127 O O . ALA A 1 146 ? 8.680 -10.924 -10.802 1.00 49.81 146 ALA A O 1
ATOM 1128 N N . ALA A 1 147 ? 8.712 -12.088 -12.718 1.00 48.47 147 ALA A N 1
ATOM 1129 C CA . ALA A 1 147 ? 8.813 -13.404 -12.090 1.00 48.47 147 ALA A CA 1
ATOM 1130 C C . ALA A 1 147 ? 10.221 -13.719 -11.542 1.00 48.47 147 ALA A C 1
ATOM 1132 O O . ALA A 1 147 ? 10.369 -14.655 -10.759 1.00 48.47 147 ALA A O 1
ATOM 1133 N N . ILE A 1 148 ? 11.245 -12.948 -11.921 1.00 45.19 148 ILE A N 1
ATOM 1134 C CA . ILE A 1 148 ? 12.638 -13.196 -11.538 1.00 45.19 148 ILE A CA 1
ATOM 1135 C C . ILE A 1 148 ? 12.987 -12.293 -10.343 1.00 45.19 148 ILE A C 1
ATOM 1137 O O . ILE A 1 148 ? 13.504 -11.196 -10.506 1.00 45.19 148 ILE A O 1
ATOM 1141 N N . GLY A 1 149 ? 12.644 -12.729 -9.126 1.00 47.12 149 GLY A N 1
ATOM 1142 C CA . GLY A 1 149 ? 13.167 -12.137 -7.881 1.00 47.12 149 GLY A CA 1
ATOM 1143 C C . GLY A 1 149 ? 12.264 -11.157 -7.120 1.00 47.12 149 GLY A C 1
ATOM 1144 O O . GLY A 1 149 ? 12.726 -10.536 -6.167 1.00 47.12 149 GLY A O 1
ATOM 1145 N N . SER A 1 150 ? 10.988 -11.008 -7.485 1.00 48.88 150 SER A N 1
ATOM 1146 C CA . SER A 1 150 ? 10.070 -10.129 -6.748 1.00 48.88 150 SER A CA 1
ATOM 1147 C C . SER A 1 150 ? 9.418 -10.825 -5.539 1.00 48.88 150 SER A C 1
ATOM 1149 O O . SER A 1 150 ? 9.156 -12.030 -5.559 1.00 48.88 150 SER A O 1
ATOM 1151 N N . SER A 1 151 ? 9.146 -10.059 -4.473 1.00 52.97 151 SER A N 1
ATOM 1152 C CA . SER A 1 151 ? 8.342 -10.505 -3.323 1.00 52.97 151 SER A CA 1
ATOM 1153 C C . SER A 1 151 ? 7.020 -11.129 -3.804 1.00 52.97 151 SER A C 1
ATOM 1155 O O . SER A 1 151 ? 6.452 -10.657 -4.796 1.00 52.97 151 SER A O 1
ATOM 1157 N N . PRO A 1 152 ? 6.482 -12.167 -3.135 1.00 55.53 152 PRO A N 1
ATOM 1158 C CA . PRO A 1 152 ? 5.304 -12.879 -3.626 1.00 55.53 152 PRO A CA 1
ATOM 1159 C C . PRO A 1 152 ? 4.058 -11.979 -3.785 1.00 55.53 152 PRO A C 1
ATOM 1161 O O . PRO A 1 152 ? 3.215 -12.273 -4.628 1.00 55.53 152 PRO A O 1
ATOM 1164 N N . ILE A 1 153 ? 3.977 -10.831 -3.087 1.00 53.19 153 ILE A N 1
ATOM 1165 C CA . ILE A 1 153 ? 2.925 -9.814 -3.307 1.00 53.19 153 ILE A CA 1
ATOM 1166 C C . ILE A 1 153 ? 3.087 -9.162 -4.680 1.00 53.19 153 ILE A C 1
ATOM 1168 O O . ILE A 1 153 ? 2.126 -9.055 -5.437 1.00 53.19 153 ILE A O 1
ATOM 1172 N N . THR A 1 154 ? 4.302 -8.733 -5.014 1.00 53.81 154 THR A N 1
ATOM 1173 C CA . THR A 1 154 ? 4.615 -8.073 -6.284 1.00 53.81 154 THR A CA 1
ATOM 1174 C C . THR A 1 154 ? 4.397 -9.023 -7.458 1.00 53.81 154 THR A C 1
ATOM 1176 O O . THR A 1 154 ? 3.774 -8.643 -8.447 1.00 53.81 154 THR A O 1
ATOM 1179 N N . SER A 1 155 ? 4.822 -10.282 -7.319 1.00 55.44 155 SER A N 1
ATOM 1180 C CA . SER A 1 155 ? 4.597 -11.320 -8.328 1.00 55.44 155 SER A CA 1
ATOM 1181 C C . SER A 1 155 ? 3.103 -11.566 -8.572 1.00 55.44 155 SER A C 1
ATOM 1183 O O . SER A 1 155 ? 2.665 -11.632 -9.721 1.00 55.44 155 SER A O 1
ATOM 1185 N N . CYS A 1 156 ? 2.287 -11.622 -7.514 1.00 53.38 156 CYS A N 1
ATOM 1186 C CA . CYS A 1 156 ? 0.839 -11.787 -7.645 1.00 53.38 156 CYS A CA 1
ATOM 1187 C C . CYS A 1 156 ? 0.142 -10.554 -8.232 1.00 53.38 156 CYS A C 1
ATOM 1189 O O . CYS A 1 156 ? -0.642 -10.709 -9.169 1.00 53.38 156 CYS A O 1
ATOM 1191 N N . LEU A 1 157 ? 0.482 -9.343 -7.775 1.00 57.25 157 LEU A N 1
ATOM 1192 C CA . LEU A 1 157 ? -0.054 -8.095 -8.334 1.00 57.25 157 LEU A CA 1
ATOM 1193 C C . LEU A 1 157 ? 0.200 -7.995 -9.840 1.00 57.25 157 LEU A C 1
ATOM 1195 O O . LEU A 1 157 ? -0.706 -7.674 -10.608 1.00 57.25 157 LEU A O 1
ATOM 1199 N N . ILE A 1 158 ? 1.413 -8.326 -10.277 1.00 58.66 158 ILE A N 1
ATOM 1200 C CA . ILE A 1 158 ? 1.799 -8.230 -11.685 1.00 58.66 158 ILE A CA 1
ATOM 1201 C C . ILE A 1 158 ? 1.164 -9.356 -12.513 1.00 58.66 158 ILE A C 1
ATOM 1203 O O . ILE A 1 158 ? 0.657 -9.115 -13.613 1.00 58.66 158 ILE A O 1
ATOM 1207 N N . ARG A 1 159 ? 1.121 -10.583 -11.981 1.00 55.81 159 ARG A N 1
ATOM 1208 C CA . ARG A 1 159 ? 0.536 -11.738 -12.674 1.00 55.81 159 ARG A CA 1
ATOM 1209 C C . ARG A 1 159 ? -0.973 -11.594 -12.874 1.00 55.81 159 ARG A C 1
ATOM 1211 O O . ARG A 1 159 ? -1.471 -11.928 -13.950 1.00 55.81 159 ARG A O 1
ATOM 1218 N N . ASP A 1 160 ? -1.703 -11.096 -11.882 1.00 53.41 160 ASP A N 1
ATOM 1219 C CA . ASP A 1 160 ? -3.151 -10.900 -12.008 1.00 53.41 160 ASP A CA 1
ATOM 1220 C C . ASP A 1 160 ? -3.495 -9.653 -12.837 1.00 53.41 160 ASP A C 1
ATOM 1222 O O . ASP A 1 160 ? -4.488 -9.658 -13.573 1.00 53.41 160 ASP A O 1
ATOM 1226 N N . PHE A 1 161 ? -2.618 -8.642 -12.870 1.00 52.62 161 PHE A N 1
ATOM 1227 C CA . PHE A 1 161 ? -2.720 -7.564 -13.855 1.00 52.62 161 PHE A CA 1
ATOM 1228 C C . PHE A 1 161 ? -2.582 -8.083 -15.300 1.00 52.62 161 PHE A C 1
ATOM 1230 O O . PHE A 1 161 ? -3.384 -7.742 -16.174 1.00 52.62 161 PHE A O 1
ATOM 1237 N N . GLY A 1 162 ? -1.631 -8.991 -15.552 1.00 50.12 162 GLY A N 1
ATOM 1238 C CA . GLY A 1 162 ? -1.483 -9.648 -16.856 1.00 50.12 162 GLY A CA 1
ATOM 1239 C C .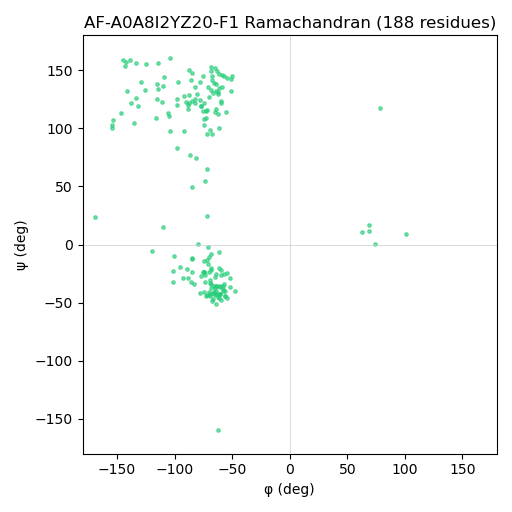 GLY A 1 162 ? -2.746 -10.403 -17.297 1.00 50.12 162 GLY A C 1
ATOM 1240 O O . GLY A 1 162 ? -3.155 -10.315 -18.457 1.00 50.12 162 GLY A O 1
ATOM 1241 N N . LYS A 1 163 ? -3.422 -11.088 -16.365 1.00 49.91 163 LYS A N 1
ATOM 1242 C CA . LYS A 1 163 ? -4.671 -11.820 -16.646 1.00 49.91 163 LYS A CA 1
ATOM 1243 C C . LYS A 1 163 ? -5.865 -10.899 -16.893 1.00 49.91 163 LYS A C 1
ATOM 1245 O O . LYS A 1 163 ? -6.625 -11.143 -17.826 1.00 49.91 163 LYS A O 1
ATOM 1250 N N . THR A 1 164 ? -6.044 -9.850 -16.091 1.00 45.25 164 THR A N 1
ATOM 1251 C CA . THR A 1 164 ? -7.183 -8.918 -16.222 1.00 45.25 164 THR A CA 1
ATOM 1252 C C . THR A 1 164 ? -7.097 -8.072 -17.493 1.00 45.25 164 THR A C 1
ATOM 1254 O O . THR A 1 164 ? -8.112 -7.875 -18.166 1.00 45.25 164 THR A O 1
ATOM 1257 N N . SER A 1 165 ? -5.887 -7.656 -17.883 1.00 46.00 165 SER A N 1
ATOM 1258 C CA . SER A 1 165 ? -5.632 -6.968 -19.155 1.00 46.00 165 SER A CA 1
ATOM 1259 C C . SER A 1 165 ? -5.904 -7.874 -20.367 1.00 46.00 165 SER A C 1
ATOM 1261 O O . SER A 1 165 ? -6.574 -7.471 -21.319 1.00 46.00 165 SER A O 1
ATOM 1263 N N . CYS A 1 166 ? -5.468 -9.139 -20.311 1.00 38.31 166 CYS A N 1
ATOM 1264 C CA . CYS A 1 166 ? -5.694 -10.101 -21.392 1.00 38.31 166 CYS A CA 1
ATOM 1265 C C . CYS A 1 166 ? -7.174 -10.512 -21.512 1.00 38.31 166 CYS A C 1
ATOM 1267 O O . CYS A 1 166 ? -7.716 -10.570 -22.613 1.00 38.31 166 CYS A O 1
ATOM 1269 N N . SER A 1 167 ? -7.863 -10.722 -20.385 1.00 39.62 167 SER A N 1
ATOM 1270 C CA . SER A 1 167 ? -9.249 -11.205 -20.365 1.00 39.62 167 SER A CA 1
ATOM 1271 C C . SER A 1 167 ? -10.278 -10.145 -20.791 1.00 39.62 167 SER A C 1
ATOM 1273 O O . SER A 1 167 ? -11.315 -10.502 -21.343 1.00 39.62 167 SER A O 1
ATOM 1275 N N . ARG A 1 168 ? -9.987 -8.842 -20.632 1.00 40.06 168 ARG A N 1
ATOM 1276 C CA . ARG A 1 168 ? -10.827 -7.757 -21.189 1.00 40.06 168 ARG A CA 1
ATOM 1277 C C . ARG A 1 168 ? -10.504 -7.404 -22.643 1.00 40.06 168 ARG A C 1
ATOM 1279 O O . ARG A 1 168 ? -11.303 -6.733 -23.290 1.00 40.06 168 ARG A O 1
ATOM 1286 N N . SER A 1 169 ? -9.394 -7.901 -23.191 1.00 34.25 169 SER A N 1
ATOM 1287 C CA . SER A 1 169 ? -9.076 -7.804 -24.620 1.00 34.25 169 SER A CA 1
ATOM 1288 C C . SER A 1 169 ? -9.725 -8.947 -25.416 1.00 34.25 169 SER A C 1
ATOM 1290 O O . SER A 1 169 ? -9.097 -9.634 -26.223 1.00 34.25 169 SER A O 1
ATOM 1292 N N . THR A 1 170 ? -11.026 -9.173 -25.221 1.00 35.03 170 THR A N 1
ATOM 1293 C CA . THR A 1 170 ? -11.835 -10.040 -26.092 1.00 35.03 170 THR A CA 1
ATOM 1294 C C . THR A 1 170 ? -12.075 -9.368 -27.447 1.00 35.03 170 THR A C 1
ATOM 1296 O O . THR A 1 170 ? -13.210 -9.043 -27.788 1.00 35.03 170 THR A O 1
ATOM 1299 N N . ARG A 1 171 ? -11.006 -9.141 -28.227 1.00 34.19 171 ARG A N 1
ATOM 1300 C CA . ARG A 1 171 ? -11.040 -9.084 -29.702 1.00 34.19 171 ARG A CA 1
ATOM 1301 C C . ARG A 1 171 ? -9.664 -9.073 -30.388 1.00 34.19 171 ARG A C 1
ATOM 1303 O O . ARG A 1 171 ? -9.585 -8.664 -31.538 1.00 34.19 171 ARG A O 1
ATOM 1310 N N . CYS A 1 172 ? -8.589 -9.571 -29.783 1.00 31.66 172 CYS A N 1
ATOM 1311 C CA . CYS A 1 172 ? -7.375 -9.859 -30.559 1.00 31.66 172 CYS A CA 1
ATOM 1312 C C . CYS A 1 172 ? -7.463 -11.270 -31.151 1.00 31.66 172 CYS A C 1
ATOM 1314 O O . CYS A 1 172 ? -6.872 -12.224 -30.654 1.00 31.66 172 CYS A O 1
ATOM 1316 N N . ARG A 1 173 ? -8.253 -11.409 -32.223 1.00 30.78 173 ARG A N 1
ATOM 1317 C CA . ARG A 1 173 ? -8.249 -12.604 -33.073 1.00 30.78 173 ARG A CA 1
ATOM 1318 C C . ARG A 1 173 ? -6.899 -12.630 -33.790 1.00 30.78 173 ARG A C 1
ATOM 1320 O O . ARG A 1 173 ? -6.736 -11.967 -34.809 1.00 30.78 173 ARG A O 1
ATOM 1327 N N . VAL A 1 174 ? -5.932 -13.365 -33.244 1.00 35.66 174 VAL A N 1
ATOM 1328 C CA . VAL A 1 174 ? -4.702 -13.712 -33.962 1.00 35.66 174 VAL A CA 1
ATOM 1329 C C . VAL A 1 174 ? -5.134 -14.526 -35.178 1.00 35.66 174 VAL A C 1
ATOM 1331 O O . VAL A 1 174 ? -5.515 -15.692 -35.078 1.00 35.66 174 VAL A O 1
ATOM 1334 N N . ARG A 1 175 ? -5.189 -13.862 -36.334 1.00 34.16 175 ARG A N 1
ATOM 1335 C CA . ARG A 1 175 ? -5.438 -14.492 -37.625 1.00 34.16 175 ARG A CA 1
ATOM 1336 C C . ARG A 1 175 ? -4.165 -15.269 -37.948 1.00 34.16 175 ARG A C 1
ATOM 1338 O O . ARG A 1 175 ? -3.186 -14.686 -38.397 1.00 34.16 175 ARG A O 1
ATOM 1345 N N . GLY A 1 176 ? -4.161 -16.559 -37.621 1.00 33.75 176 GLY A N 1
ATOM 1346 C CA . GLY A 1 176 ? -3.092 -17.470 -38.008 1.00 33.75 176 GLY A CA 1
ATOM 1347 C C . GLY A 1 176 ? -2.928 -17.419 -39.521 1.00 33.75 176 GLY A C 1
ATOM 1348 O O . GLY A 1 176 ? -3.847 -17.770 -40.261 1.00 33.75 176 GLY A O 1
ATOM 1349 N N . HIS A 1 177 ? -1.781 -16.919 -39.964 1.00 35.09 177 HIS A N 1
ATOM 1350 C CA . HIS A 1 177 ? -1.373 -16.939 -41.355 1.00 35.09 177 HIS A CA 1
ATOM 1351 C C . HIS A 1 177 ? -1.087 -18.406 -41.699 1.00 35.09 177 HIS A C 1
ATOM 1353 O O . HIS A 1 177 ? -0.043 -18.941 -41.333 1.00 35.09 177 HIS A O 1
ATOM 1359 N N . ARG A 1 178 ? -2.051 -19.093 -42.325 1.00 35.00 178 ARG A N 1
ATOM 1360 C CA . ARG A 1 178 ? -1.782 -20.372 -42.990 1.00 35.00 178 ARG A CA 1
ATOM 1361 C C . ARG A 1 178 ? -0.822 -20.071 -44.132 1.00 35.00 178 ARG A C 1
ATOM 1363 O O . ARG A 1 178 ? -1.146 -19.300 -45.028 1.00 35.00 178 ARG A O 1
ATOM 1370 N N . THR A 1 179 ? 0.374 -20.625 -44.056 1.00 40.91 179 THR A N 1
ATOM 1371 C CA . THR A 1 179 ? 1.242 -20.807 -45.213 1.00 40.91 179 THR A CA 1
ATOM 1372 C C . THR A 1 179 ? 0.660 -21.959 -46.018 1.00 40.91 179 THR A C 1
ATOM 1374 O O . THR A 1 179 ? 0.691 -23.103 -45.561 1.00 40.91 179 THR A O 1
ATOM 1377 N N . ASP A 1 180 ? 0.072 -21.646 -47.169 1.00 36.25 180 ASP A N 1
ATOM 1378 C CA . ASP A 1 180 ? -0.344 -22.654 -48.135 1.00 36.25 180 ASP A CA 1
ATOM 1379 C C . ASP A 1 180 ? 0.906 -23.362 -48.670 1.00 36.25 180 ASP A C 1
ATOM 1381 O O . ASP A 1 180 ? 1.783 -22.761 -49.292 1.00 36.25 180 ASP A O 1
ATOM 1385 N N . SER A 1 181 ? 1.000 -24.651 -48.349 1.00 42.44 181 SER A N 1
ATOM 1386 C CA . SER A 1 181 ? 1.977 -25.576 -48.905 1.00 42.44 181 SER A CA 1
ATOM 1387 C C . SER A 1 181 ? 1.529 -25.920 -50.323 1.00 42.44 181 SER A C 1
ATOM 1389 O O . SER A 1 181 ? 0.463 -26.501 -50.513 1.00 42.44 181 SER A O 1
ATOM 1391 N N . VAL A 1 182 ? 2.322 -25.528 -51.318 1.00 51.06 182 VAL A N 1
ATOM 1392 C CA . VAL A 1 182 ? 2.107 -25.894 -52.721 1.00 51.06 182 VAL A CA 1
ATOM 1393 C C . VAL A 1 182 ? 2.515 -27.357 -52.892 1.00 51.06 182 VAL A C 1
ATOM 1395 O O . VAL A 1 182 ? 3.702 -27.674 -52.931 1.00 51.06 182 VAL A O 1
ATOM 1398 N N . ASP A 1 183 ? 1.523 -28.244 -52.962 1.00 44.50 183 ASP A N 1
ATOM 1399 C CA . ASP A 1 183 ? 1.708 -29.644 -53.343 1.00 44.50 183 ASP A CA 1
ATOM 1400 C C . ASP A 1 183 ? 2.013 -29.739 -54.845 1.00 44.50 183 ASP A C 1
ATOM 1402 O O . ASP A 1 183 ? 1.200 -29.389 -55.704 1.00 44.50 183 ASP A O 1
ATOM 1406 N N . GLY A 1 184 ? 3.219 -30.211 -55.161 1.00 51.50 184 GLY A N 1
ATOM 1407 C CA . GLY A 1 184 ? 3.652 -30.522 -56.516 1.00 51.50 184 GLY A CA 1
ATOM 1408 C C . GLY A 1 184 ? 2.982 -31.797 -57.024 1.00 51.50 184 GLY A C 1
ATOM 1409 O O . GLY A 1 184 ? 3.242 -32.895 -56.533 1.00 51.50 184 GLY A O 1
ATOM 1410 N N . HIS A 1 185 ? 2.144 -31.651 -58.047 1.00 51.88 185 HIS A N 1
ATOM 1411 C CA . HIS A 1 185 ? 1.521 -32.756 -58.766 1.00 51.88 185 HIS A CA 1
ATOM 1412 C C . HIS A 1 185 ? 2.577 -33.649 -59.446 1.00 51.88 185 HIS A C 1
ATOM 1414 O O . HIS A 1 185 ? 3.213 -33.261 -60.425 1.00 51.88 185 HIS A O 1
ATOM 1420 N N . ARG A 1 186 ? 2.714 -34.890 -58.960 1.00 51.94 186 ARG A N 1
ATOM 1421 C CA . ARG A 1 186 ? 3.133 -36.043 -59.770 1.00 51.94 186 ARG A CA 1
ATOM 1422 C C . ARG A 1 186 ? 1.909 -36.577 -60.511 1.00 51.94 186 ARG A C 1
ATOM 1424 O O . ARG A 1 186 ? 0.928 -36.948 -59.874 1.00 51.94 186 ARG A O 1
ATOM 1431 N N . GLY A 1 187 ? 2.005 -36.683 -61.829 1.00 48.62 187 GLY A N 1
ATOM 1432 C CA . GLY A 1 187 ? 1.073 -37.430 -62.667 1.00 48.62 187 GLY A CA 1
ATOM 1433 C C . GLY A 1 187 ? 1.795 -37.859 -63.935 1.00 48.62 187 GLY A C 1
ATOM 1434 O O . GLY A 1 187 ? 2.066 -37.029 -64.795 1.00 48.62 187 GLY A O 1
ATOM 1435 N N . GLY A 1 188 ? 2.180 -39.132 -63.994 1.00 57.41 188 GLY A N 1
ATOM 1436 C CA . GLY A 1 188 ? 2.745 -39.770 -65.177 1.00 57.41 188 GLY A CA 1
ATOM 1437 C C . GLY A 1 188 ? 1.732 -40.686 -65.866 1.00 57.41 188 GLY A C 1
ATOM 1438 O O . GLY A 1 188 ? 0.797 -41.162 -65.224 1.00 57.41 188 GLY A O 1
ATOM 1439 N N . SER A 1 189 ? 2.043 -40.961 -67.136 1.00 57.94 189 SER A N 1
ATOM 1440 C CA . SER A 1 189 ? 1.563 -42.040 -68.018 1.00 57.94 189 SER A CA 1
ATOM 1441 C C . SER A 1 189 ? 0.177 -41.879 -68.655 1.00 57.94 189 SER A C 1
ATOM 1443 O O . SER A 1 189 ? -0.840 -41.909 -67.970 1.00 57.94 189 SER A O 1
ATOM 1445 N N . ALA A 1 190 ? 0.121 -41.823 -69.989 1.00 56.88 190 ALA A N 1
ATOM 1446 C CA . ALA A 1 190 ? 0.239 -42.990 -70.873 1.00 56.88 190 ALA A CA 1
ATOM 1447 C C . ALA A 1 190 ? 0.787 -42.566 -72.246 1.00 56.88 190 ALA A C 1
ATOM 1449 O O . ALA A 1 190 ? 0.510 -41.412 -72.644 1.00 56.88 190 ALA A O 1
#

Secondary structure (DSSP, 8-state):
--PPTTSPPPSEEEEEPPTTSPPPSEEEEEESS-GGG--TT--PEEEEE-HHHHHHH---TTSPPPPTT-SSPPPEE-SSTT--EEEEEEEEEEE-S-TTHHHHHHHHHTTS---THHHHHHHS-HHHHHT-S-HHHHHHHHHHHTTTT--HHHHHHHHHHHHHHHHH-TT-------------------

Solvent-accessible surface area (backbone atoms only — not comparable to full-atom values): 12078 Å² total; per-residue (Å²): 141,80,72,69,44,63,56,78,86,60,65,58,46,79,41,76,60,59,89,97,56,88,80,56,45,33,29,36,38,28,27,54,67,59,84,92,71,60,46,66,79,46,63,63,52,76,42,78,35,50,60,74,69,42,55,76,76,42,95,56,89,78,65,79,77,64,58,94,90,49,82,57,63,72,71,42,74,49,93,50,90,92,47,63,43,28,28,68,25,48,42,43,82,39,68,37,92,53,41,84,51,50,67,56,49,49,38,45,72,74,58,77,45,79,64,65,75,52,52,59,68,70,76,44,59,72,71,64,57,73,74,52,95,51,72,73,61,49,57,53,50,61,36,60,61,46,75,75,83,48,40,71,66,57,36,48,56,38,48,51,46,48,49,55,58,54,67,72,50,83,74,78,74,79,75,76,78,78,78,84,78,83,79,80,84,85,84,83,89,133

Organism: NCBI:txid495285

pLDDT: mean 70.87, std 17.53, range [30.78, 93.56]

Foldseek 3Di:
DWDQAPDDDDQKDKDFDDPPDDAFAAWEQEDADDNVPGDSPDTTDIDGHHVVLCVVQFVDCLPPQDDPPDNHFDWDADPDPPRHTIGMHGYRYAHFNDRVLVVVLCCVLSVVDVPLLVSQVVVDDPVVVVVDPDSVVVLLVQLPPCVPDGDSVSVRSSVSSNVVVVVVPVPPPPPPPDDDDDDDDDDDDD

Radius of gyration: 24.13 Å; Cα contacts (8 Å, |Δi|>4): 212; chains: 1; bounding box: 39×61×96 Å

Mean predicted aligned error: 14.05 Å

Sequence (190 aa):
MTLQPGTSIPSTVDLRVLKDAPVPSHILAVFDIPPSEWEPSYSPILVPIRADLHVRDFRTNIIPQSPPETPYPIPHVSTRPNCGRFVTLPVVPLHVPHAPSIPLLFLFALGLEQRSQLLCCRLLPPEVISEFPALPAMAQLMGSCAAIGSSPITSCLIRDFGKTSCSRSTRCRVRGHRTDSVDGHRGGSA